Protein AF-A3DPW4-F1 (afdb_monomer_lite)

pLDDT: mean 88.79, std 10.58, range [54.97, 98.0]

Secondary structure (DSSP, 8-state):
--B-SPPPHHHHHHHHHHHHHH--HHHHHHHTTB-HHHHHHHHHHTT---HHHHHHHHHHHHHHHHHTT--HHHHHHHHT--HHHHHHHHHHTT---HHHHHHHHHHHHHHHHHHHHHHHHH-SEEHHHHHHHHT--HHHHHHHHHHT-TTTEEES----SS--GGGGTS-HHHHGGGG--EEEETT-THHHHHHHHHHHHTT----SHHHHHHHHHHHHHTT--HHHHHHHHHHHHHT-

Organism: Staphylothermus marinus (strain ATCC 43588 / DSM 3639 / JCM 9404 / F1) (NCBI:txid399550)

InterPro domains:
  IPR009057 Homedomain-like superfamily [SSF46689] (51-92)
  IPR036390 Winged helix DNA-binding domain superfamily [SSF46785] (110-181)

Foldseek 3Di:
DADADQDDPVLLVVLLVVCVVPVDLVVSCVVVSYDSVNSVVSCVVVVNDRPVNVLVVLLVVLVVVVVVVDDLVRSCVVVVHDSVSSQVSCVVVVNDPCVVVVVVVVLLVVLLVVVVVCCVVVNKDFLVVSCVVSVDDSVSVVVSCVVVPVQFKQWLDPCPPDNPPCVVVDDPLLVVLNVGTMIHTPPRLVVLLVSLCVCVVSVVDDPDPSSLVVVLVSRVVSVDDPVSSVSSVVSNVVVD

Radius of gyration: 30.21 Å; chains: 1; bounding box: 54×51×80 Å

Structure (mmCIF, N/CA/C/O backbone):
data_AF-A3DPW4-F1
#
_entry.id   AF-A3DPW4-F1
#
loop_
_atom_site.group_PDB
_atom_site.id
_atom_site.type_symbol
_atom_site.label_atom_id
_atom_site.label_alt_id
_atom_site.label_comp_id
_atom_site.label_asym_id
_atom_site.label_entity_id
_atom_site.label_seq_id
_atom_site.pdbx_PDB_ins_code
_atom_site.Cartn_x
_atom_site.Cartn_y
_atom_site.Cartn_z
_atom_site.occupancy
_atom_site.B_iso_or_equiv
_atom_site.auth_seq_id
_atom_site.auth_comp_id
_atom_site.auth_asym_id
_atom_site.auth_atom_id
_atom_site.pdbx_PDB_model_num
ATOM 1 N N . MET A 1 1 ? -4.522 32.717 29.367 1.00 73.06 1 MET A N 1
ATOM 2 C CA . MET A 1 1 ? -4.055 31.919 30.525 1.00 73.06 1 MET A CA 1
ATOM 3 C C . MET A 1 1 ? -5.063 30.811 30.787 1.00 73.06 1 MET A C 1
ATOM 5 O O . MET A 1 1 ? -6.249 31.081 30.666 1.00 73.06 1 MET A O 1
ATOM 9 N N . ILE A 1 2 ? -4.622 29.580 31.070 1.00 81.31 2 ILE A N 1
ATOM 10 C CA . ILE A 1 2 ? -5.523 28.481 31.460 1.00 81.31 2 ILE A CA 1
ATOM 11 C C . ILE A 1 2 ? -5.694 28.537 32.978 1.00 81.31 2 ILE A C 1
ATOM 13 O O . ILE A 1 2 ? -4.713 28.496 33.716 1.00 81.31 2 ILE A O 1
ATOM 17 N N . ILE A 1 3 ? -6.934 28.633 33.437 1.00 80.75 3 ILE A N 1
ATOM 18 C CA . ILE A 1 3 ? -7.294 28.654 34.847 1.00 80.75 3 ILE A CA 1
ATOM 19 C C . ILE A 1 3 ? -7.320 27.204 35.354 1.00 80.75 3 ILE A C 1
ATOM 21 O O . ILE A 1 3 ? -8.175 26.407 34.958 1.00 80.75 3 ILE A O 1
ATOM 25 N N . SER A 1 4 ? -6.383 26.867 36.245 1.00 81.75 4 SER A N 1
ATOM 26 C CA . SER A 1 4 ? -6.255 25.528 36.853 1.00 81.75 4 SER A CA 1
ATOM 27 C C . SER A 1 4 ? -7.103 25.344 38.127 1.00 81.75 4 SER A C 1
ATOM 29 O O . SER A 1 4 ? -7.086 24.284 38.751 1.00 81.75 4 SER A O 1
ATOM 31 N N . ARG A 1 5 ? -7.860 26.370 38.544 1.00 92.00 5 ARG A N 1
ATOM 32 C CA . ARG A 1 5 ? -8.707 26.292 39.744 1.00 92.00 5 ARG A CA 1
ATOM 33 C C . ARG A 1 5 ? -9.936 25.414 39.510 1.00 92.00 5 ARG A C 1
ATOM 35 O O . ARG A 1 5 ? -10.445 25.315 38.393 1.00 92.00 5 ARG A O 1
ATOM 42 N N . LYS A 1 6 ? -10.428 24.802 40.588 1.00 91.88 6 LYS A N 1
ATOM 43 C CA . LYS A 1 6 ? -11.683 24.044 40.579 1.00 91.88 6 LYS A CA 1
ATOM 44 C C . LYS A 1 6 ? -12.852 25.003 40.283 1.00 91.88 6 LYS A C 1
ATOM 46 O O . LYS A 1 6 ? -12.950 26.017 40.977 1.00 91.88 6 LYS A O 1
ATOM 51 N N . PRO A 1 7 ? -13.707 24.713 39.287 1.00 93.56 7 PRO A N 1
ATOM 52 C CA . PRO A 1 7 ? -14.858 25.558 38.992 1.00 93.56 7 PRO A CA 1
ATOM 53 C C . PRO A 1 7 ? -15.865 25.560 40.143 1.00 93.56 7 PRO A C 1
ATOM 55 O O . PRO A 1 7 ? -16.050 24.536 40.809 1.00 93.56 7 PRO A O 1
ATOM 58 N N . GLY A 1 8 ? -16.492 26.709 40.383 1.00 96.31 8 GLY A N 1
ATOM 59 C CA . GLY A 1 8 ? -17.600 26.831 41.332 1.00 96.31 8 GLY A CA 1
ATOM 60 C C . GLY A 1 8 ? -18.900 26.209 40.794 1.00 96.31 8 GLY A C 1
ATOM 61 O O . GLY A 1 8 ? -18.978 25.890 39.607 1.00 96.31 8 GLY A O 1
ATOM 62 N N . PRO A 1 9 ? -19.950 26.060 41.622 1.00 96.81 9 PRO A N 1
ATOM 63 C CA . PRO A 1 9 ? -21.221 25.457 41.204 1.00 96.81 9 PRO A CA 1
ATOM 64 C C . PRO A 1 9 ? -21.884 26.143 39.998 1.00 96.81 9 PRO A C 1
ATOM 66 O O . PRO A 1 9 ? -22.390 25.461 39.109 1.00 96.81 9 PRO A O 1
ATOM 69 N N . GLU A 1 10 ? -21.839 27.477 39.924 1.00 96.81 10 GLU A N 1
ATOM 70 C CA . GLU A 1 10 ? -22.392 28.228 38.785 1.00 96.81 10 GLU A CA 1
ATOM 71 C C . GLU A 1 10 ? -21.579 28.013 37.499 1.00 96.81 10 GLU A C 1
ATOM 73 O O . GLU A 1 10 ? -22.142 27.844 36.418 1.00 96.81 10 GLU A O 1
ATOM 78 N N . GLU A 1 11 ? -20.251 27.916 37.608 1.00 96.06 11 GLU A N 1
ATOM 79 C CA . GLU A 1 11 ? -19.389 27.587 36.468 1.00 96.06 11 GLU A CA 1
ATOM 80 C C . GLU A 1 11 ? -19.633 26.144 35.992 1.00 96.06 11 GLU A C 1
ATOM 82 O O . GLU A 1 11 ? -19.691 25.897 34.787 1.00 96.06 11 GLU A O 1
ATOM 87 N N . GLU A 1 12 ? -19.837 25.188 36.911 1.00 98.00 12 GLU A N 1
ATOM 88 C CA . GLU A 1 12 ? -20.224 23.811 36.566 1.00 98.00 12 GLU A CA 1
ATOM 89 C C . GLU A 1 12 ? -21.557 23.784 35.789 1.00 98.00 12 GLU A C 1
ATOM 91 O O . GLU A 1 12 ? -21.654 23.091 34.770 1.00 98.00 12 GLU A O 1
ATOM 96 N N . ARG A 1 13 ? -22.561 24.573 36.205 1.00 97.75 13 ARG A N 1
ATOM 97 C CA . ARG A 1 13 ? -23.847 24.710 35.489 1.00 97.75 13 ARG A CA 1
ATOM 98 C C . ARG A 1 13 ? -23.660 25.268 34.081 1.00 97.75 13 ARG A C 1
ATOM 100 O O . ARG A 1 13 ? -24.158 24.670 33.123 1.00 97.75 13 ARG A O 1
ATOM 107 N N . LEU A 1 14 ? -22.884 26.341 33.941 1.00 97.69 14 LEU A N 1
ATOM 108 C CA . LEU A 1 14 ? -22.581 26.948 32.645 1.00 97.69 14 LEU A CA 1
ATOM 109 C C . LEU A 1 14 ? -21.866 25.959 31.711 1.00 97.69 14 LEU A C 1
ATOM 111 O O . LEU A 1 14 ? -22.203 25.852 30.533 1.00 97.69 14 LEU A O 1
ATOM 115 N N . ILE A 1 15 ? -20.926 25.164 32.232 1.00 97.88 15 ILE A N 1
ATOM 116 C CA . ILE A 1 15 ? -20.235 24.109 31.475 1.00 97.88 15 ILE A CA 1
ATOM 117 C C . ILE A 1 15 ? -21.226 23.083 30.911 1.00 97.88 15 ILE A C 1
ATOM 119 O O . ILE A 1 15 ? -21.113 22.691 29.744 1.00 97.88 15 ILE A O 1
ATOM 123 N N . ILE A 1 16 ? -22.186 22.633 31.722 1.00 98.00 16 ILE A N 1
ATOM 124 C CA . ILE A 1 16 ? -23.214 21.673 31.301 1.00 98.00 16 ILE A CA 1
ATOM 125 C C . ILE A 1 16 ? -24.083 22.271 30.194 1.00 98.00 16 ILE A C 1
ATOM 127 O O . ILE A 1 16 ? -24.319 21.612 29.179 1.00 98.00 16 ILE A O 1
ATOM 131 N N . GLU A 1 17 ? -24.546 23.506 30.374 1.00 97.56 17 GLU A N 1
ATOM 132 C CA . GLU A 1 17 ? -25.390 24.202 29.404 1.00 97.56 17 GLU A CA 1
ATOM 133 C C . GLU A 1 17 ? -24.659 24.394 28.071 1.00 97.56 17 GLU A C 1
ATOM 135 O O . GLU A 1 17 ? -25.156 24.001 27.011 1.00 97.56 17 GLU A O 1
ATOM 140 N N . MET A 1 18 ? -23.418 24.883 28.121 1.00 97.81 18 MET A N 1
ATOM 141 C CA . MET A 1 18 ? -22.577 25.020 26.938 1.00 97.81 18 MET A CA 1
ATOM 142 C C . MET A 1 18 ? -22.333 23.673 26.247 1.00 97.81 18 MET A C 1
ATOM 144 O O . MET A 1 18 ? -22.272 23.614 25.018 1.00 97.81 18 MET A O 1
ATOM 148 N N . TYR A 1 19 ? -22.208 22.571 26.991 1.00 97.31 19 TYR A N 1
ATOM 149 C CA . TYR A 1 19 ? -22.063 21.248 26.382 1.00 97.31 19 TYR A CA 1
ATOM 150 C C . TYR A 1 19 ? -23.340 20.773 25.700 1.00 97.31 19 TYR A C 1
ATOM 152 O O . TYR A 1 19 ? -23.257 20.253 24.587 1.00 97.31 19 TYR A O 1
ATOM 160 N N . LYS A 1 20 ? -24.510 20.992 26.308 1.00 95.75 20 LYS A N 1
ATOM 161 C CA . LYS A 1 20 ? -25.804 20.703 25.672 1.00 95.75 20 LYS A CA 1
ATOM 162 C C . LYS A 1 20 ? -25.986 21.512 24.383 1.00 95.75 20 LYS A C 1
ATOM 164 O O . LYS A 1 20 ? -26.489 20.968 23.407 1.00 95.75 20 LYS A O 1
ATOM 169 N N . LYS A 1 21 ? -25.518 22.765 24.361 1.00 96.06 21 LYS A N 1
ATOM 170 C CA . LYS A 1 21 ? -25.611 23.662 23.200 1.00 96.06 21 LYS A CA 1
ATOM 171 C C . LYS A 1 21 ? -24.615 23.333 22.080 1.00 96.06 21 LYS A C 1
ATOM 173 O O . LYS A 1 21 ? -25.002 23.264 20.920 1.00 96.06 21 LYS A O 1
ATOM 178 N N . TYR A 1 22 ? -23.333 23.141 22.401 1.00 94.12 22 TYR A N 1
ATOM 179 C CA . TYR A 1 22 ? -22.259 23.051 21.395 1.00 94.12 22 TYR A CA 1
ATOM 180 C C . TYR A 1 22 ? -21.682 21.640 21.198 1.00 94.12 22 TYR A C 1
ATOM 182 O O . TYR A 1 22 ? -20.992 21.387 20.208 1.00 94.12 22 TYR A O 1
ATOM 190 N N . GLY A 1 23 ? -21.867 20.728 22.157 1.00 91.75 23 GLY A N 1
ATOM 191 C CA . GLY A 1 23 ? -21.401 19.334 22.102 1.00 91.75 23 GLY A CA 1
ATOM 192 C C . GLY A 1 23 ? -19.878 19.119 22.115 1.00 91.75 23 GLY A C 1
ATOM 193 O O . GLY A 1 23 ? -19.411 17.977 22.077 1.00 91.75 23 GLY A O 1
ATOM 194 N N . LYS A 1 24 ? -19.064 20.184 22.165 1.00 95.69 24 LYS A N 1
ATOM 195 C CA . LYS A 1 24 ? -17.599 20.117 22.012 1.00 95.69 24 LYS A CA 1
ATOM 196 C C . LYS A 1 24 ? -16.864 20.666 23.233 1.00 95.69 24 LYS A C 1
ATOM 198 O O . LYS A 1 24 ? -16.744 21.873 23.404 1.00 95.69 24 LYS A O 1
ATOM 203 N N . VAL A 1 25 ? -16.243 19.770 24.006 1.00 96.00 25 VAL A N 1
ATOM 204 C CA . VAL A 1 25 ? -15.416 20.102 25.189 1.00 96.00 25 VAL A CA 1
ATOM 205 C C . VAL A 1 25 ? -14.350 21.165 24.893 1.00 96.00 25 VAL A C 1
ATOM 207 O O . VAL A 1 25 ? -14.116 22.038 25.717 1.00 96.00 25 VAL A O 1
ATOM 210 N N . ILE A 1 26 ? -13.712 21.113 23.717 1.00 96.31 26 ILE A N 1
ATOM 211 C CA . ILE A 1 26 ? -12.644 22.057 23.346 1.00 96.31 26 ILE A CA 1
ATOM 212 C C . ILE A 1 26 ? -13.169 23.486 23.178 1.00 96.31 26 ILE A C 1
ATOM 214 O O . ILE A 1 26 ? -12.458 24.428 23.508 1.00 96.31 26 ILE A O 1
ATOM 218 N N . VAL A 1 27 ? -14.400 23.652 22.684 1.00 96.06 27 VAL A N 1
ATOM 219 C CA . VAL A 1 27 ? -15.016 24.979 22.538 1.00 96.06 27 VAL A CA 1
ATOM 220 C C . VAL A 1 27 ? -15.250 25.576 23.923 1.00 96.06 27 VAL A C 1
ATOM 222 O O . VAL A 1 27 ? -14.784 26.673 24.196 1.00 96.06 27 VAL A O 1
ATOM 225 N N . ILE A 1 28 ? -15.841 24.796 24.829 1.00 96.62 28 ILE A N 1
ATOM 226 C CA . ILE A 1 28 ? -16.120 25.202 26.216 1.00 96.62 28 ILE A CA 1
ATOM 227 C C . ILE A 1 28 ? -14.830 25.565 26.955 1.00 96.62 28 ILE A C 1
ATOM 229 O O . ILE A 1 28 ? -14.748 26.612 27.587 1.00 96.62 28 ILE A O 1
ATOM 233 N N . ALA A 1 29 ? -13.803 24.722 26.834 1.00 96.25 29 ALA A N 1
ATOM 234 C CA . ALA A 1 29 ? -12.501 24.946 27.454 1.00 96.25 29 ALA A CA 1
ATOM 235 C C . ALA A 1 29 ? -11.860 26.267 27.001 1.00 96.25 29 ALA A C 1
ATOM 237 O O . ALA A 1 29 ? -11.282 26.980 27.816 1.00 96.25 29 ALA A O 1
ATOM 238 N N . LYS A 1 30 ? -11.991 26.616 25.713 1.00 95.88 30 LYS A N 1
ATOM 239 C CA . LYS A 1 30 ? -11.495 27.888 25.175 1.00 95.88 30 LYS A CA 1
ATOM 240 C C . LYS A 1 30 ? -12.305 29.079 25.682 1.00 95.88 30 LYS A C 1
ATOM 242 O O . LYS A 1 30 ? -11.697 30.064 26.078 1.00 95.88 30 LYS A O 1
ATOM 247 N N . THR A 1 31 ? -13.635 28.979 25.685 1.00 96.00 31 THR A N 1
ATOM 248 C CA . THR A 1 31 ? -14.529 30.069 26.107 1.00 96.00 31 THR A CA 1
ATOM 249 C C . THR A 1 31 ? -14.405 30.386 27.593 1.00 96.00 31 THR A C 1
ATOM 251 O O . THR A 1 31 ? -14.391 31.549 27.963 1.00 96.00 31 THR A O 1
ATOM 254 N N . LEU A 1 32 ? -14.291 29.362 28.439 1.00 95.06 32 LEU A N 1
ATOM 255 C CA . LEU A 1 32 ? -14.214 29.525 29.895 1.00 95.06 32 LEU A CA 1
ATOM 256 C C . LEU A 1 32 ? -12.774 29.516 30.421 1.00 95.06 32 LEU A C 1
ATOM 258 O O . LEU A 1 32 ? -12.554 29.490 31.625 1.00 95.06 32 LEU A O 1
ATOM 262 N N . HIS A 1 33 ? -11.785 29.479 29.524 1.00 95.44 33 HIS A N 1
ATOM 263 C CA . HIS A 1 33 ? -10.361 29.436 29.860 1.00 95.44 33 HIS A CA 1
ATOM 264 C C . HIS A 1 33 ? -9.970 28.317 30.846 1.00 95.44 33 HIS A C 1
ATOM 266 O O . HIS A 1 33 ? -9.038 28.473 31.631 1.00 95.44 33 HIS A O 1
ATOM 272 N N . HIS A 1 34 ? -10.632 27.162 30.780 1.00 95.88 34 HIS A N 1
ATOM 273 C CA . HIS A 1 34 ? -10.357 26.004 31.637 1.00 95.88 34 HIS A CA 1
ATOM 274 C C . HIS A 1 34 ? -9.606 24.891 30.903 1.00 95.88 34 HIS A C 1
ATOM 276 O O . HIS A 1 34 ? -9.723 24.725 29.689 1.00 95.88 34 HIS A O 1
ATOM 282 N N . ASP A 1 35 ? -8.882 24.057 31.656 1.00 95.88 35 ASP A N 1
ATOM 283 C CA . ASP A 1 35 ? -8.302 22.825 31.113 1.00 95.88 35 ASP A CA 1
ATOM 284 C C . ASP A 1 35 ? -9.434 21.872 30.651 1.00 95.88 35 ASP A C 1
ATOM 286 O O . ASP A 1 35 ? -10.322 21.532 31.446 1.00 95.88 35 ASP A O 1
ATOM 290 N N . PRO A 1 36 ? -9.412 21.368 29.399 1.00 95.56 36 PRO A N 1
ATOM 291 C CA . PRO A 1 36 ? -10.363 20.369 28.910 1.00 95.56 36 PRO A CA 1
ATOM 292 C C . PRO A 1 36 ? -10.549 19.148 29.826 1.00 95.56 36 PRO A C 1
ATOM 294 O O . PRO A 1 36 ? -11.624 18.544 29.835 1.00 95.56 36 PRO A O 1
ATOM 297 N N . LYS A 1 37 ? -9.525 18.747 30.591 1.00 94.94 37 LYS A N 1
ATOM 298 C CA . LYS A 1 37 ? -9.606 17.653 31.570 1.00 94.94 37 LYS A CA 1
ATOM 299 C C . LYS A 1 37 ? -10.568 17.980 32.711 1.00 94.94 37 LYS A C 1
ATOM 301 O O . LYS A 1 37 ? -11.303 17.086 33.125 1.00 94.94 37 LYS A O 1
ATOM 306 N N . ILE A 1 38 ? -10.583 19.222 33.197 1.00 95.94 38 ILE A N 1
ATOM 307 C CA . ILE A 1 38 ? -11.500 19.679 34.252 1.00 95.94 38 ILE A CA 1
ATOM 308 C C . ILE A 1 38 ? -12.936 19.628 33.728 1.00 95.94 38 ILE A C 1
ATOM 310 O O . ILE A 1 38 ? -13.788 18.986 34.339 1.00 95.94 38 ILE A O 1
ATOM 314 N N . ILE A 1 39 ? -13.166 20.185 32.534 1.00 96.69 39 ILE A N 1
ATOM 315 C CA . ILE A 1 39 ? -14.471 20.155 31.860 1.00 96.69 39 ILE A CA 1
ATOM 316 C C . ILE A 1 39 ? -14.988 18.717 31.724 1.00 96.69 39 ILE A C 1
ATOM 318 O O . ILE A 1 39 ? -16.123 18.423 32.090 1.00 96.69 39 ILE A O 1
ATOM 322 N N . ARG A 1 40 ? -14.147 17.782 31.258 1.00 95.75 40 ARG A N 1
ATOM 323 C CA . ARG A 1 40 ? -14.527 16.363 31.142 1.00 95.75 40 ARG A CA 1
ATOM 324 C C . ARG A 1 40 ? -14.928 15.752 32.481 1.00 95.75 40 ARG A C 1
ATOM 326 O O . ARG A 1 40 ? -15.914 15.025 32.514 1.00 95.75 40 ARG A O 1
ATOM 333 N N . ARG A 1 41 ? -14.190 16.026 33.564 1.00 95.50 41 ARG A N 1
ATOM 334 C CA . ARG A 1 41 ? -14.529 15.507 34.901 1.00 95.50 41 ARG A CA 1
ATOM 335 C C . ARG A 1 41 ? -15.886 16.018 35.372 1.00 95.50 41 ARG A C 1
ATOM 337 O O . ARG A 1 41 ? -16.656 15.219 35.885 1.00 95.50 41 ARG A O 1
ATOM 344 N N . ILE A 1 42 ? -16.188 17.298 35.158 1.00 96.81 42 ILE A N 1
ATOM 345 C CA . ILE A 1 42 ? -17.473 17.906 35.541 1.00 96.81 42 ILE A CA 1
ATOM 346 C C . ILE A 1 42 ? -18.627 17.292 34.748 1.00 96.81 42 ILE A C 1
ATOM 348 O O . ILE A 1 42 ? -19.622 16.872 35.329 1.00 96.81 42 ILE A O 1
ATOM 352 N N . LEU A 1 43 ? -18.471 17.153 33.429 1.00 96.38 43 LEU A N 1
ATOM 353 C CA . LEU A 1 43 ? -19.487 16.512 32.590 1.00 96.38 43 LEU A CA 1
ATOM 354 C C . LEU A 1 43 ? -19.751 15.064 33.042 1.00 96.38 43 LEU A C 1
ATOM 356 O O . LEU A 1 43 ? -20.905 14.669 33.184 1.00 96.38 43 LEU A O 1
ATOM 360 N N . VAL A 1 44 ? -18.696 14.296 33.339 1.00 94.25 44 VAL A N 1
ATOM 361 C CA . VAL A 1 44 ? -18.814 12.918 33.848 1.00 94.25 44 VAL A CA 1
ATOM 362 C C . VAL A 1 44 ? -1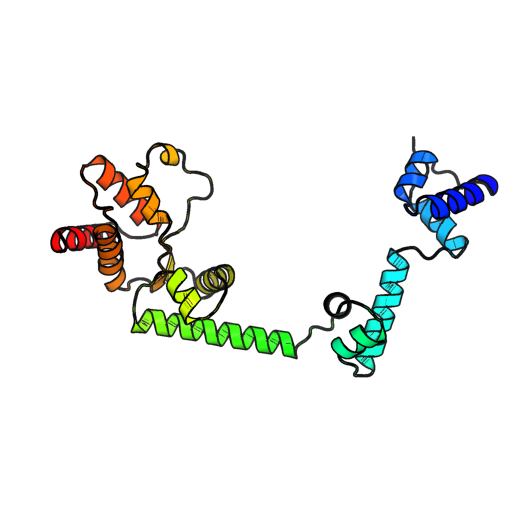9.457 12.880 35.240 1.00 94.25 44 VAL A C 1
ATOM 364 O O . VAL A 1 44 ? -20.343 12.060 35.464 1.00 94.25 44 VAL A O 1
ATOM 367 N N . LYS A 1 45 ? -19.065 13.782 36.152 1.00 96.19 45 LYS A N 1
ATOM 368 C CA . LYS A 1 45 ? -19.657 13.948 37.496 1.00 96.19 45 LYS A CA 1
ATOM 369 C C . LYS A 1 45 ? -21.169 14.183 37.424 1.00 96.19 45 LYS A C 1
ATOM 371 O O . LYS A 1 45 ? -21.894 13.724 38.297 1.00 96.19 45 LYS A O 1
ATOM 376 N N . HIS A 1 46 ? -21.645 14.846 36.373 1.00 96.38 46 HIS A N 1
ATOM 377 C CA . HIS A 1 46 ? -23.065 15.108 36.132 1.00 96.38 46 HIS A CA 1
ATOM 378 C C . HIS A 1 46 ? -23.729 14.128 35.152 1.00 96.38 46 HIS A C 1
ATOM 380 O O . HIS A 1 46 ? -24.768 14.435 34.572 1.00 96.38 46 HIS A O 1
ATOM 386 N N . GLY A 1 47 ? -23.145 12.944 34.947 1.00 93.31 47 GLY A N 1
ATOM 387 C CA . GLY A 1 47 ? -23.771 11.858 34.184 1.00 93.31 47 GLY A CA 1
ATOM 388 C C . GLY A 1 47 ? -23.767 12.040 32.661 1.00 93.31 47 GLY A C 1
ATOM 389 O O . GLY A 1 47 ? -24.385 11.255 31.940 1.00 93.31 47 GLY A O 1
ATOM 390 N N . ILE A 1 48 ? -23.061 13.040 32.129 1.00 93.38 48 ILE A N 1
ATOM 391 C CA . ILE A 1 48 ? -22.976 13.271 30.684 1.00 93.38 48 ILE A CA 1
ATOM 392 C C . ILE A 1 48 ? -21.954 12.307 30.074 1.00 93.38 48 ILE A C 1
ATOM 394 O O . ILE A 1 48 ? -20.740 12.454 30.234 1.00 93.38 48 ILE A O 1
ATOM 398 N N . LYS A 1 49 ? -22.451 11.326 29.311 1.00 88.44 49 LYS A N 1
ATOM 399 C CA . LYS A 1 49 ? -21.619 10.335 28.611 1.00 88.44 49 LYS A CA 1
ATOM 400 C C . LYS A 1 49 ? -20.858 10.954 27.439 1.00 88.44 49 LYS A C 1
ATOM 402 O O . LYS A 1 49 ? -21.447 11.248 26.393 1.00 88.44 49 LYS A O 1
ATOM 407 N N . LEU A 1 50 ? -19.538 11.060 27.580 1.00 88.38 50 LEU A N 1
ATOM 408 C CA . LEU A 1 50 ? -18.650 11.593 26.546 1.00 88.38 50 LEU A CA 1
ATOM 409 C C . LEU A 1 50 ? -18.441 10.593 25.387 1.00 88.38 50 LEU A C 1
ATOM 411 O O . LEU A 1 50 ? -18.475 9.378 25.608 1.00 88.38 50 LEU A O 1
ATOM 415 N N . PRO A 1 51 ? -18.133 11.060 24.159 1.00 80.38 51 PRO A N 1
ATOM 416 C CA . PRO A 1 51 ? -17.925 10.187 22.996 1.00 80.38 51 PRO A CA 1
ATOM 417 C C . PRO A 1 51 ? -16.887 9.071 23.208 1.00 80.38 51 PRO A C 1
ATOM 419 O O . PRO A 1 51 ? -17.059 7.961 22.710 1.00 80.38 51 PRO A O 1
ATOM 422 N N . SER A 1 52 ? -15.833 9.329 23.990 1.00 75.94 52 SER A N 1
ATOM 423 C CA . SER A 1 52 ? -14.803 8.332 24.314 1.00 75.94 52 SER A CA 1
ATOM 424 C C . SER A 1 52 ? -15.287 7.235 25.266 1.00 75.94 52 SER A C 1
ATOM 426 O O . SER A 1 52 ? -14.793 6.116 25.201 1.00 75.94 52 SER A O 1
ATOM 428 N N . GLN A 1 53 ? -16.243 7.529 26.151 1.00 68.75 53 GLN A N 1
ATOM 429 C CA . GLN A 1 53 ? -16.865 6.513 27.007 1.00 68.75 53 GLN A CA 1
ATOM 430 C C . GLN A 1 53 ? -17.867 5.676 26.215 1.00 68.75 53 GLN A C 1
ATOM 432 O O . GLN A 1 53 ? -17.856 4.454 26.333 1.00 68.75 53 GLN A O 1
ATOM 437 N N . ARG A 1 54 ? -18.650 6.309 25.327 1.00 73.38 54 ARG A N 1
ATOM 438 C CA . ARG A 1 54 ? -19.554 5.594 24.409 1.00 73.38 54 ARG A CA 1
ATOM 439 C C . ARG A 1 54 ? -18.795 4.586 23.543 1.00 73.38 54 ARG A C 1
ATOM 441 O O . ARG A 1 54 ? -19.278 3.479 23.340 1.00 73.38 54 ARG A O 1
ATOM 448 N N . SER A 1 55 ? -17.587 4.927 23.084 1.00 82.56 55 SER A N 1
ATOM 449 C CA . SER A 1 55 ? -16.762 3.986 22.314 1.00 82.56 55 SER A CA 1
ATOM 450 C C . SER A 1 55 ? -16.213 2.827 23.157 1.00 82.56 55 SER A C 1
ATOM 452 O O . SER A 1 55 ? -16.017 1.738 22.616 1.00 82.56 55 SER A O 1
ATOM 454 N N . LYS A 1 56 ? -16.002 3.021 24.469 1.00 88.56 56 LYS A N 1
ATOM 455 C CA . LYS A 1 56 ? -15.589 1.958 25.398 1.00 88.56 56 LYS A CA 1
ATOM 456 C C . LYS A 1 56 ? -16.738 0.988 25.688 1.00 88.56 56 LYS A C 1
ATOM 458 O O . LYS A 1 56 ? -16.558 -0.203 25.462 1.00 88.56 56 LYS A O 1
ATOM 463 N N . GLU A 1 57 ? -17.910 1.493 26.082 1.00 90.56 57 GLU A N 1
ATOM 464 C CA . GLU A 1 57 ? -19.112 0.668 26.317 1.00 90.56 57 GLU A CA 1
ATOM 465 C C . GLU A 1 57 ? -19.489 -0.122 25.054 1.00 90.56 57 GLU A C 1
ATOM 467 O O . GLU A 1 57 ? -19.741 -1.326 25.106 1.00 90.56 57 GLU A O 1
ATOM 472 N N . LEU A 1 58 ? -19.454 0.534 23.886 1.00 93.31 58 LEU A N 1
ATOM 473 C CA . LEU A 1 58 ? -19.720 -0.122 22.607 1.00 93.31 58 LEU A CA 1
ATOM 474 C C . LEU A 1 58 ? -18.707 -1.235 22.316 1.00 93.31 58 LEU A C 1
ATOM 476 O O . LEU A 1 58 ? -19.094 -2.324 21.897 1.00 93.31 58 LEU A O 1
ATOM 480 N N . ARG A 1 59 ? -17.413 -0.987 22.556 1.00 94.94 59 ARG A N 1
ATOM 481 C CA . ARG A 1 59 ? -16.355 -1.990 22.379 1.00 94.94 59 ARG A CA 1
ATOM 482 C C . ARG A 1 59 ? -16.567 -3.197 23.290 1.00 94.94 59 ARG A C 1
ATOM 484 O O . ARG A 1 59 ? -16.449 -4.322 22.816 1.00 94.94 59 ARG A O 1
ATOM 491 N N . GLU A 1 60 ? -16.863 -2.976 24.566 1.00 95.75 60 GLU A N 1
ATOM 492 C CA . GLU A 1 60 ? -17.119 -4.045 25.540 1.00 95.75 60 GLU A CA 1
ATOM 493 C C . GLU A 1 60 ? -18.345 -4.870 25.142 1.00 95.75 60 GLU A C 1
ATOM 495 O O . GLU A 1 60 ? -18.278 -6.100 25.128 1.00 95.75 60 GLU A O 1
ATOM 500 N N . LYS A 1 61 ? -19.422 -4.209 24.701 1.00 97.25 61 LYS A N 1
ATOM 501 C CA . LYS A 1 61 ? -20.626 -4.875 24.191 1.00 97.25 61 LYS A CA 1
ATOM 502 C C . LYS A 1 61 ? -20.334 -5.720 22.949 1.00 97.25 61 LYS A C 1
ATOM 504 O O . LYS A 1 61 ? -20.750 -6.873 22.889 1.00 97.25 61 LYS A O 1
ATOM 509 N N . ILE A 1 62 ? -19.576 -5.186 21.986 1.00 97.06 62 ILE A N 1
ATOM 510 C CA . ILE A 1 62 ? -19.142 -5.921 20.786 1.00 97.06 62 ILE A CA 1
ATOM 511 C C . ILE A 1 62 ? -18.326 -7.163 21.168 1.00 97.06 62 ILE A C 1
ATOM 513 O O . ILE A 1 62 ? -18.574 -8.243 20.638 1.00 97.06 62 ILE A O 1
ATOM 517 N N . VAL A 1 63 ? -17.365 -7.026 22.087 1.00 96.12 63 VAL A N 1
ATOM 518 C CA . VAL A 1 63 ? -16.517 -8.142 22.535 1.00 96.12 63 VAL A CA 1
ATOM 519 C C . VAL A 1 63 ? -17.336 -9.200 23.272 1.00 96.12 63 VAL A C 1
ATOM 521 O O . VAL A 1 63 ? -17.127 -10.387 23.036 1.00 96.12 63 VAL A O 1
ATOM 524 N N . SER A 1 64 ? -18.274 -8.790 24.127 1.00 97.00 64 SER A N 1
ATOM 525 C CA . SER A 1 64 ? -19.161 -9.705 24.852 1.00 97.00 64 SER A CA 1
ATOM 526 C C . SER A 1 64 ? -20.018 -10.537 23.892 1.00 97.00 64 SER A C 1
ATOM 528 O O . SER A 1 64 ? -19.970 -11.764 23.942 1.00 97.00 64 SER A O 1
ATOM 530 N N . LEU A 1 65 ? -20.699 -9.895 22.933 1.00 96.94 65 LEU A N 1
ATOM 531 C CA . LEU A 1 65 ? -21.500 -10.596 21.919 1.00 96.94 65 LEU A CA 1
ATOM 532 C C . LEU A 1 65 ? -20.646 -11.536 21.054 1.00 96.94 65 LEU A C 1
ATOM 534 O O . LEU A 1 65 ? -21.079 -12.627 20.698 1.00 96.94 65 LEU A O 1
ATOM 538 N N . TYR A 1 66 ? -19.411 -11.147 20.736 1.00 95.19 66 TYR A N 1
ATOM 539 C CA . TYR A 1 66 ? -18.503 -12.011 19.983 1.00 95.19 66 TYR A CA 1
ATOM 540 C C . TYR A 1 66 ? -18.072 -13.245 20.785 1.00 95.19 66 TYR A C 1
ATOM 542 O O . TYR A 1 66 ? -18.045 -14.347 20.243 1.00 95.19 66 TYR A O 1
ATOM 550 N N . LYS A 1 67 ? -17.787 -13.090 22.087 1.00 93.50 67 LYS A N 1
ATOM 551 C CA . LYS A 1 67 ? -17.487 -14.215 22.992 1.00 93.50 67 LYS A CA 1
ATOM 552 C C . LYS A 1 67 ? -18.668 -15.180 23.151 1.00 93.50 67 LYS A C 1
ATOM 554 O O . LYS A 1 67 ? -18.439 -16.352 23.412 1.00 93.50 67 LYS A O 1
ATOM 559 N N . GLN A 1 68 ? -19.899 -14.712 22.942 1.00 95.50 68 GLN A N 1
ATOM 560 C CA . GLN A 1 68 ? -21.107 -15.547 22.878 1.00 95.50 68 GLN A CA 1
ATOM 561 C C . GLN A 1 68 ? -21.264 -16.296 21.538 1.00 95.50 68 GLN A C 1
ATOM 563 O O . GLN A 1 68 ? -22.262 -16.975 21.325 1.00 95.50 68 GLN A O 1
ATOM 568 N N . GLY A 1 69 ? -20.307 -16.171 20.611 1.00 92.00 69 GLY A N 1
ATOM 569 C CA . GLY A 1 69 ? -20.308 -16.879 19.329 1.00 92.00 69 GLY A CA 1
ATOM 570 C C . GLY A 1 69 ? -20.999 -16.138 18.182 1.00 92.00 69 GLY A C 1
ATOM 571 O O . GLY A 1 69 ? -21.059 -16.663 17.068 1.00 92.00 69 GLY A O 1
ATOM 572 N N . LEU A 1 70 ? -21.488 -14.910 18.393 1.00 92.81 70 LEU A N 1
ATOM 573 C CA . LEU A 1 70 ? -22.086 -14.131 17.311 1.00 92.81 70 LEU A CA 1
ATOM 574 C C . LEU A 1 70 ? -21.008 -13.653 16.328 1.00 92.81 70 LEU A C 1
ATOM 576 O O . LEU A 1 70 ? -19.976 -13.091 16.700 1.00 92.81 70 LEU A O 1
ATOM 580 N N . SER A 1 71 ? -21.279 -13.800 15.032 1.00 91.88 71 SER A N 1
ATOM 581 C CA . SER A 1 71 ? -20.414 -13.253 13.986 1.00 91.88 71 SER A CA 1
ATOM 582 C C . SER A 1 71 ? -20.459 -11.722 13.964 1.00 91.88 71 SER A C 1
ATOM 584 O O . SER A 1 71 ? -21.483 -11.104 14.258 1.00 91.88 71 SER A O 1
ATOM 586 N N . GLY A 1 72 ? -19.385 -11.079 13.494 1.00 91.56 72 GLY A N 1
ATOM 587 C CA . GLY A 1 72 ? -19.353 -9.616 13.364 1.00 91.56 72 GLY A CA 1
ATOM 588 C C . GLY A 1 72 ? -20.502 -9.037 12.518 1.00 91.56 72 GLY A C 1
ATOM 589 O O . GLY A 1 72 ? -20.951 -7.923 12.779 1.00 91.56 72 GLY A O 1
ATOM 590 N N . LYS A 1 73 ? -21.030 -9.798 11.543 1.00 94.25 73 LYS A N 1
ATOM 591 C CA . LYS A 1 73 ? -22.212 -9.410 10.748 1.00 94.25 73 LYS A CA 1
ATOM 592 C C . LYS A 1 73 ? -23.495 -9.423 11.582 1.00 94.25 73 LYS A C 1
ATOM 594 O O . LYS A 1 73 ? -24.291 -8.497 11.463 1.00 94.25 73 LYS A O 1
ATOM 599 N N . GLN A 1 74 ? -23.693 -10.446 12.415 1.00 94.88 74 GLN A N 1
ATOM 600 C CA . GLN A 1 74 ? -24.836 -10.513 13.332 1.00 94.88 74 GLN A CA 1
ATOM 601 C C . GLN A 1 74 ? -24.770 -9.379 14.357 1.00 94.88 74 GLN A C 1
ATOM 603 O O . GLN A 1 74 ? -25.752 -8.666 14.528 1.00 94.88 74 GLN A O 1
ATOM 608 N N . ILE A 1 75 ? -23.592 -9.138 14.944 1.00 96.75 75 ILE A N 1
ATOM 609 C CA . ILE A 1 75 ? -23.364 -8.036 15.893 1.00 96.75 75 ILE A CA 1
ATOM 610 C C . ILE A 1 75 ? -23.671 -6.679 15.245 1.00 96.75 75 ILE A C 1
ATOM 612 O O . ILE A 1 75 ? -24.344 -5.846 15.843 1.00 96.75 75 ILE A O 1
ATOM 616 N N . SER A 1 76 ? 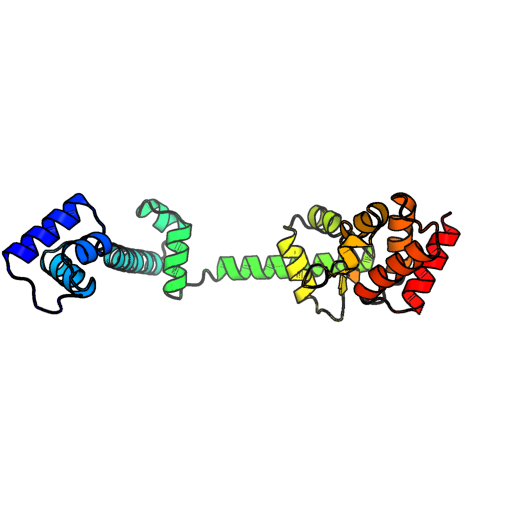-23.215 -6.463 14.007 1.00 96.06 76 SER A N 1
ATOM 617 C CA . SER A 1 76 ? -23.475 -5.236 13.243 1.00 96.06 76 SER A CA 1
ATOM 618 C C . SER A 1 76 ? -24.969 -4.975 13.053 1.00 96.06 76 SER A C 1
ATOM 620 O O . SER A 1 76 ? -25.426 -3.874 13.356 1.00 96.06 76 SER A O 1
ATOM 622 N N . LYS A 1 77 ? -25.735 -5.990 12.627 1.00 97.44 77 LYS A N 1
ATOM 623 C CA . LYS A 1 77 ? -27.195 -5.889 12.482 1.00 97.44 77 LYS A CA 1
ATOM 624 C C . LYS A 1 77 ? -27.886 -5.646 13.825 1.00 97.44 77 LYS A C 1
ATOM 626 O O . LYS A 1 77 ? -28.731 -4.767 13.914 1.00 97.44 77 LYS A O 1
ATOM 631 N N . MET A 1 78 ? -27.491 -6.379 14.866 1.00 97.12 78 MET A N 1
ATOM 632 C CA . MET A 1 78 ? -28.097 -6.302 16.199 1.00 97.12 78 MET A CA 1
ATOM 633 C C . MET A 1 78 ? -27.880 -4.943 16.876 1.00 97.12 78 MET A C 1
ATOM 635 O O . MET A 1 78 ? -28.745 -4.465 17.600 1.00 97.12 78 MET A O 1
ATOM 639 N N . LEU A 1 79 ? -26.720 -4.320 16.659 1.00 96.38 79 LEU A N 1
ATOM 640 C CA . LEU A 1 79 ? -26.371 -3.029 17.254 1.00 96.38 79 LEU A CA 1
ATOM 641 C C . LEU A 1 79 ? -26.675 -1.831 16.340 1.00 96.38 79 LEU A C 1
ATOM 643 O O . LEU A 1 79 ? -26.459 -0.699 16.763 1.00 96.38 79 LEU A O 1
ATOM 647 N N . GLY A 1 80 ? -27.121 -2.057 15.100 1.00 95.12 80 GLY A N 1
ATOM 648 C CA . GLY A 1 80 ? -27.370 -0.986 14.130 1.00 95.12 80 GLY A CA 1
ATOM 649 C C . GLY A 1 80 ? -26.113 -0.190 13.751 1.00 95.12 80 GLY A C 1
ATOM 650 O O . GLY A 1 80 ? -26.200 1.000 13.465 1.00 95.12 80 GLY A O 1
ATOM 651 N N . ILE A 1 81 ? -24.931 -0.818 13.774 1.00 95.88 81 ILE A N 1
ATOM 652 C CA . ILE A 1 81 ? -23.648 -0.163 13.459 1.00 95.88 81 ILE A CA 1
ATOM 653 C C . ILE A 1 81 ? -22.989 -0.776 12.229 1.00 95.88 81 ILE A C 1
ATOM 655 O O . ILE A 1 81 ? -23.217 -1.937 11.892 1.00 95.88 81 ILE A O 1
ATOM 659 N N . ASN A 1 82 ? -22.107 -0.017 11.576 1.00 95.50 82 ASN A N 1
ATOM 660 C CA . ASN A 1 82 ? -21.362 -0.497 10.416 1.00 95.50 82 ASN A CA 1
ATOM 661 C C . ASN A 1 82 ? -20.495 -1.725 10.772 1.00 95.50 82 ASN A C 1
ATOM 663 O O . ASN A 1 82 ? -19.775 -1.734 11.772 1.00 95.50 82 ASN A O 1
ATOM 667 N N . TYR A 1 83 ? -20.525 -2.751 9.918 1.00 93.31 83 TYR A N 1
ATOM 668 C CA . TYR A 1 83 ? -19.724 -3.970 10.062 1.00 93.31 83 TYR A CA 1
ATOM 669 C C . TYR A 1 83 ? -18.220 -3.695 10.240 1.00 93.31 83 TYR A C 1
ATOM 671 O O . TYR A 1 83 ? -17.564 -4.351 11.050 1.00 93.31 83 TYR A O 1
ATOM 679 N N . GLN A 1 84 ? -17.670 -2.689 9.555 1.00 91.56 84 GLN A N 1
ATOM 680 C CA . GLN A 1 84 ? -16.262 -2.302 9.700 1.00 91.56 84 GLN A CA 1
ATOM 681 C C . GLN A 1 84 ? -15.950 -1.749 11.096 1.00 91.56 84 GLN A C 1
ATOM 683 O O . GLN A 1 84 ? -14.878 -2.017 11.636 1.00 91.56 84 GLN A O 1
ATOM 688 N N . THR A 1 85 ? -16.894 -1.043 11.724 1.00 92.69 85 THR A N 1
ATOM 689 C CA . THR A 1 85 ? -16.761 -0.562 13.108 1.00 92.69 85 THR A CA 1
ATOM 690 C C . THR A 1 85 ? -16.681 -1.732 14.088 1.00 92.69 85 THR A C 1
ATOM 692 O O . THR A 1 85 ? -15.844 -1.724 14.991 1.00 92.69 85 THR A O 1
ATOM 695 N N . VAL A 1 86 ? -17.485 -2.780 13.875 1.00 94.38 86 VAL A N 1
ATOM 696 C CA . VAL A 1 86 ? -17.413 -4.022 14.664 1.00 94.38 86 VAL A CA 1
ATOM 697 C C . VAL A 1 86 ? -16.035 -4.668 14.530 1.00 94.38 86 VAL A C 1
ATOM 699 O O . VAL A 1 86 ? -15.380 -4.932 15.539 1.00 94.38 86 VAL A O 1
ATOM 702 N N . LEU A 1 87 ? -15.560 -4.865 13.295 1.00 92.12 87 LEU A N 1
ATOM 703 C CA . LEU A 1 87 ? -14.239 -5.446 13.038 1.00 92.12 87 LEU A CA 1
ATOM 704 C C . LEU A 1 87 ? -13.108 -4.619 13.656 1.00 92.12 87 LEU A C 1
ATOM 706 O O . LEU A 1 87 ? -12.183 -5.189 14.230 1.00 92.12 87 LEU A O 1
ATOM 710 N N . TYR A 1 88 ? -13.190 -3.290 13.585 1.00 91.50 88 TYR A N 1
ATOM 711 C CA . TYR A 1 88 ? -12.220 -2.394 14.208 1.00 91.50 88 TYR A CA 1
ATOM 712 C C . TYR A 1 88 ? -12.130 -2.616 15.725 1.00 91.50 88 TYR A C 1
ATOM 714 O O . TYR A 1 88 ? -11.030 -2.770 16.266 1.00 91.50 88 TYR A O 1
ATOM 722 N N . HIS A 1 89 ? -13.273 -2.671 16.417 1.00 93.38 89 HIS A N 1
ATOM 723 C CA . HIS A 1 89 ? -13.316 -2.887 17.864 1.00 93.38 89 HIS A CA 1
ATOM 724 C C . HIS A 1 89 ? -12.827 -4.281 18.268 1.00 93.38 89 HIS A C 1
ATOM 726 O O . HIS A 1 89 ? -12.075 -4.392 19.241 1.00 93.38 89 HIS A O 1
ATOM 732 N N . LEU A 1 90 ? -13.184 -5.314 17.501 1.00 93.06 90 LEU A N 1
ATOM 733 C CA . LEU A 1 90 ? -12.688 -6.678 17.696 1.00 93.06 90 LEU A CA 1
ATOM 734 C C . LEU A 1 90 ? -11.169 -6.755 17.503 1.00 93.06 90 LEU A C 1
ATOM 736 O O . LEU A 1 90 ? -10.469 -7.263 18.377 1.00 93.06 90 LEU A O 1
ATOM 740 N N . HIS A 1 91 ? -10.641 -6.149 16.437 1.00 90.00 91 HIS A N 1
ATOM 741 C CA . HIS A 1 91 ? -9.204 -6.106 16.170 1.00 90.00 91 HIS A CA 1
ATOM 742 C C . HIS A 1 91 ? -8.438 -5.373 17.277 1.00 90.00 91 HIS A C 1
ATOM 744 O O . HIS A 1 91 ? -7.419 -5.860 17.762 1.00 90.00 91 HIS A O 1
ATOM 750 N N . LYS A 1 92 ? -8.949 -4.225 17.741 1.00 89.88 92 LYS A N 1
ATOM 751 C CA . LYS A 1 92 ? -8.378 -3.502 18.889 1.00 89.88 92 LYS A CA 1
ATOM 752 C C . LYS A 1 92 ? -8.410 -4.323 20.177 1.00 89.88 92 LYS A C 1
ATOM 754 O O . LYS A 1 92 ? -7.574 -4.100 21.045 1.00 89.88 92 LYS A O 1
ATOM 759 N N . ALA A 1 93 ? -9.370 -5.232 20.324 1.00 92.00 93 ALA A N 1
ATOM 760 C CA . ALA A 1 93 ? -9.475 -6.167 21.440 1.00 92.00 93 ALA A CA 1
ATOM 761 C C . ALA A 1 93 ? -8.687 -7.475 21.240 1.00 92.00 93 ALA A C 1
ATOM 763 O O . ALA A 1 93 ? -8.797 -8.361 22.076 1.00 92.00 93 ALA A O 1
ATOM 764 N N . GLY A 1 94 ? -7.885 -7.593 20.176 1.00 91.25 94 GLY A N 1
ATOM 765 C CA . GLY A 1 94 ? -7.034 -8.761 19.925 1.00 91.25 94 GLY A CA 1
ATOM 766 C C . GLY A 1 94 ? -7.718 -9.893 19.156 1.00 91.25 94 GLY A C 1
ATOM 767 O O . GLY A 1 94 ? -7.048 -10.835 18.744 1.00 91.25 94 GLY A O 1
ATOM 768 N N . PHE A 1 95 ? -9.016 -9.782 18.871 1.00 87.44 95 PHE A N 1
ATOM 769 C CA . PHE A 1 95 ? -9.739 -10.740 18.040 1.00 87.44 95 PHE A CA 1
ATOM 770 C C . PHE A 1 95 ? -9.444 -10.443 16.570 1.00 87.44 95 PHE A C 1
ATOM 772 O O . PHE A 1 95 ? -10.154 -9.693 15.894 1.00 87.44 95 PHE A O 1
ATOM 779 N N . LYS A 1 96 ? -8.346 -11.003 16.060 1.00 77.31 96 LYS A N 1
ATOM 780 C CA . LYS A 1 96 ? -8.100 -11.035 14.618 1.00 77.31 96 LYS A CA 1
ATOM 781 C C . LYS A 1 96 ? -9.096 -12.014 14.008 1.00 77.31 96 LYS A C 1
ATOM 783 O O . LYS A 1 96 ? -9.257 -13.125 14.499 1.00 77.31 96 LYS A O 1
ATOM 788 N N . SER A 1 97 ? -9.764 -11.618 12.926 1.00 67.69 97 SER A N 1
ATOM 789 C CA . SER A 1 97 ? -10.540 -12.568 12.128 1.00 67.69 97 SER A CA 1
ATOM 790 C C . SER A 1 97 ? -9.565 -13.513 11.430 1.00 67.69 97 SER A C 1
ATOM 792 O O . SER A 1 97 ? -9.151 -13.272 10.296 1.00 67.69 97 SER A O 1
ATOM 794 N N . GLU A 1 98 ? -9.153 -14.563 12.134 1.00 62.09 98 GLU A N 1
ATOM 795 C CA . GLU A 1 98 ? -8.172 -15.532 11.656 1.00 62.09 98 GLU A CA 1
ATOM 796 C C . GLU A 1 98 ? -8.639 -16.149 10.338 1.00 62.09 98 GLU A C 1
ATOM 798 O O . GLU A 1 98 ? -7.887 -16.206 9.374 1.00 62.09 98 GLU A O 1
ATOM 803 N N . ARG A 1 99 ? -9.940 -16.427 10.213 1.00 66.38 99 ARG A N 1
ATOM 804 C CA . ARG A 1 99 ? -10.533 -16.959 8.982 1.00 66.38 99 ARG A CA 1
ATOM 805 C C . ARG A 1 99 ? -10.410 -16.016 7.777 1.00 66.38 99 ARG A C 1
ATOM 807 O O . ARG A 1 99 ? -10.066 -16.472 6.688 1.00 66.38 99 ARG A O 1
ATOM 814 N N . ILE A 1 100 ? -10.680 -14.715 7.937 1.00 68.88 100 ILE A N 1
ATOM 815 C CA . ILE A 1 100 ? -10.571 -13.746 6.829 1.00 68.88 100 ILE A CA 1
ATOM 816 C C . ILE A 1 100 ? -9.100 -13.486 6.503 1.00 68.88 100 ILE A C 1
ATOM 818 O O . ILE A 1 100 ? -8.728 -13.446 5.330 1.00 68.88 100 ILE A O 1
ATOM 822 N N . PHE A 1 101 ? -8.252 -13.354 7.524 1.00 69.88 101 PHE A N 1
ATOM 823 C CA . PHE A 1 101 ? -6.826 -13.120 7.339 1.00 69.88 101 PHE A CA 1
ATOM 824 C C . PHE A 1 101 ? -6.140 -14.305 6.654 1.00 69.88 101 PHE A C 1
ATOM 826 O O . PHE A 1 101 ? -5.433 -14.105 5.669 1.00 69.88 101 PHE A O 1
ATOM 833 N N . VAL A 1 102 ? -6.402 -15.536 7.103 1.00 73.06 102 VAL A N 1
ATOM 834 C CA . VAL A 1 102 ? -5.867 -16.764 6.500 1.00 73.06 102 VAL A CA 1
ATOM 835 C C . VAL A 1 102 ? -6.353 -16.907 5.062 1.00 73.06 102 VAL A C 1
ATOM 837 O O . VAL A 1 102 ? -5.531 -17.137 4.176 1.00 73.06 102 VAL A O 1
ATOM 840 N N . LYS A 1 103 ? -7.647 -16.684 4.785 1.00 78.44 103 LYS A N 1
ATOM 841 C CA . LYS A 1 103 ? -8.175 -16.736 3.412 1.00 78.44 103 LYS A CA 1
ATOM 842 C C . LYS A 1 103 ? -7.508 -15.692 2.514 1.00 78.44 103 LYS A C 1
ATOM 844 O O . LYS A 1 103 ? -7.054 -16.034 1.427 1.00 78.44 103 LYS A O 1
ATOM 849 N N . ASN A 1 104 ? -7.394 -14.443 2.965 1.00 83.00 104 ASN A N 1
ATOM 850 C CA . ASN A 1 104 ? -6.758 -13.376 2.189 1.00 83.00 104 ASN A CA 1
ATOM 851 C C . ASN A 1 104 ? -5.264 -13.640 1.972 1.00 83.00 104 ASN A C 1
ATOM 853 O O . ASN A 1 104 ? -4.762 -13.433 0.869 1.00 83.00 104 ASN A O 1
ATOM 857 N N . LYS A 1 105 ? -4.564 -14.151 2.990 1.00 85.12 105 LYS A N 1
ATOM 858 C CA . LYS A 1 105 ? -3.154 -14.543 2.905 1.00 85.12 105 LYS A CA 1
ATOM 859 C C . LYS A 1 105 ? -2.957 -15.698 1.923 1.00 85.12 105 LYS A C 1
ATOM 861 O O . LYS A 1 105 ? -2.054 -15.634 1.093 1.00 85.12 105 LYS A O 1
ATOM 866 N N . LEU A 1 106 ? -3.820 -16.714 1.963 1.00 88.00 106 LEU A N 1
ATOM 867 C CA . LEU A 1 106 ? -3.795 -17.840 1.030 1.00 88.00 106 LEU A CA 1
ATOM 868 C C . LEU A 1 106 ? -4.077 -17.385 -0.406 1.00 88.00 106 LEU A C 1
ATOM 870 O O . LEU A 1 106 ? -3.340 -17.753 -1.316 1.00 88.00 106 LEU A O 1
ATOM 874 N N . MET A 1 107 ? -5.093 -16.544 -0.612 1.00 89.69 107 MET A N 1
ATOM 875 C CA . MET A 1 107 ? -5.405 -15.978 -1.929 1.00 89.69 107 MET A CA 1
ATOM 876 C C . MET A 1 107 ? -4.258 -15.118 -2.462 1.00 89.69 107 MET A C 1
ATOM 878 O O . MET A 1 107 ? -3.917 -15.220 -3.637 1.00 89.69 107 MET A O 1
ATOM 882 N N . ALA A 1 108 ? -3.621 -14.313 -1.608 1.00 90.00 108 ALA A N 1
ATOM 883 C CA . ALA A 1 108 ? -2.448 -13.537 -1.990 1.00 90.00 108 ALA A CA 1
ATOM 884 C C . ALA A 1 108 ? -1.267 -14.441 -2.369 1.00 90.00 108 ALA A C 1
ATOM 886 O O . ALA A 1 108 ? -0.611 -14.186 -3.375 1.00 90.00 108 ALA A O 1
ATOM 887 N N . LYS A 1 109 ? -1.026 -15.526 -1.621 1.00 91.75 109 LYS A N 1
ATOM 888 C CA . LYS A 1 109 ? 0.001 -16.525 -1.954 1.00 91.75 109 LYS A CA 1
ATOM 889 C C . LYS A 1 109 ? -0.279 -17.182 -3.310 1.00 91.75 109 LYS A C 1
ATOM 891 O O . LYS A 1 109 ? 0.617 -17.217 -4.146 1.00 91.75 109 LYS A O 1
ATOM 896 N N . LYS A 1 110 ? -1.517 -17.629 -3.555 1.00 93.12 110 LYS A N 1
ATOM 897 C CA . LYS A 1 110 ? -1.934 -18.225 -4.838 1.00 93.12 110 LYS A CA 1
ATOM 898 C C . LYS A 1 110 ? -1.755 -17.256 -6.008 1.00 93.12 110 LYS A C 1
ATOM 900 O O . LYS A 1 110 ? -1.200 -17.632 -7.028 1.00 93.12 110 LYS A O 1
ATOM 905 N N . ARG A 1 111 ? -2.163 -15.993 -5.851 1.00 93.81 111 ARG A N 1
ATOM 906 C CA . ARG A 1 111 ? -2.020 -14.968 -6.900 1.00 93.81 111 ARG A CA 1
ATOM 907 C C . ARG A 1 111 ? -0.565 -14.604 -7.186 1.00 93.81 111 ARG A C 1
ATOM 909 O O . ARG A 1 111 ? -0.220 -14.398 -8.340 1.00 93.81 111 ARG A O 1
ATOM 916 N N . LYS A 1 112 ? 0.288 -14.548 -6.158 1.00 92.38 112 LYS A N 1
ATOM 917 C CA . LYS A 1 112 ? 1.738 -14.373 -6.339 1.00 92.38 112 LYS A CA 1
ATOM 918 C C . LYS A 1 112 ? 2.345 -15.528 -7.123 1.00 92.38 112 LYS A C 1
ATOM 920 O O . LYS A 1 112 ? 3.151 -15.282 -8.008 1.00 92.38 112 LYS A O 1
ATOM 925 N N . GLN A 1 113 ? 1.956 -16.756 -6.792 1.00 93.19 113 GLN A N 1
ATOM 926 C CA . GLN A 1 113 ? 2.426 -17.949 -7.486 1.00 93.19 113 GLN A CA 1
ATOM 927 C C . GLN A 1 113 ? 1.996 -17.935 -8.959 1.00 93.19 113 GLN A C 1
ATOM 929 O O . GLN A 1 113 ? 2.846 -18.028 -9.833 1.00 93.19 113 GLN A O 1
ATOM 934 N N . LEU A 1 114 ? 0.719 -17.654 -9.227 1.00 95.19 114 LEU A N 1
ATOM 935 C CA . LEU A 1 114 ? 0.209 -17.505 -10.590 1.00 95.19 114 LEU A CA 1
ATOM 936 C C . LEU A 1 114 ? 0.924 -16.388 -11.369 1.00 95.19 114 LEU A C 1
ATOM 938 O O . LEU A 1 114 ? 1.196 -16.534 -12.552 1.00 95.19 114 LEU A O 1
ATOM 942 N N . MET A 1 115 ? 1.260 -15.268 -10.718 1.00 94.88 115 MET A N 1
ATOM 943 C CA . MET A 1 115 ? 2.037 -14.201 -11.359 1.00 94.88 115 MET A CA 1
ATOM 944 C C . MET A 1 115 ? 3.432 -14.679 -11.780 1.00 94.88 115 MET A C 1
ATOM 946 O O . MET A 1 115 ? 3.882 -14.308 -12.857 1.00 94.88 115 MET A O 1
ATOM 950 N N . LYS A 1 116 ? 4.106 -15.498 -10.961 1.00 93.19 116 LYS A N 1
ATOM 951 C CA . LYS A 1 116 ? 5.402 -16.090 -11.330 1.00 93.19 116 LYS A CA 1
ATOM 952 C C . LYS A 1 116 ? 5.257 -17.019 -12.525 1.00 93.19 116 LYS A C 1
ATOM 954 O O . LYS A 1 116 ? 5.952 -16.818 -13.506 1.00 93.19 116 LYS A O 1
ATOM 959 N N . GLU A 1 117 ? 4.300 -17.939 -12.471 1.00 94.75 117 GLU A N 1
ATOM 960 C CA . GLU A 1 117 ? 4.025 -18.891 -13.556 1.00 94.75 117 GLU A CA 1
ATOM 961 C C . GLU A 1 117 ? 3.706 -18.173 -14.878 1.00 94.75 117 GLU A C 1
ATOM 963 O O . GLU A 1 117 ? 4.153 -18.589 -15.946 1.00 94.75 117 GLU A O 1
ATOM 968 N N . LEU A 1 118 ? 2.979 -17.050 -14.823 1.00 96.06 118 LEU A N 1
ATOM 969 C CA . LEU A 1 118 ? 2.725 -16.205 -15.993 1.00 96.06 118 LEU A CA 1
ATOM 970 C C . LEU A 1 118 ? 4.007 -15.589 -16.555 1.00 96.06 118 LEU A C 1
ATOM 972 O O . LEU A 1 118 ? 4.189 -15.611 -17.767 1.00 96.06 118 LEU A O 1
ATOM 976 N N . LEU A 1 119 ? 4.884 -15.055 -15.704 1.00 94.50 119 LEU A N 1
ATOM 977 C CA . LEU A 1 119 ? 6.145 -14.463 -16.153 1.00 94.50 119 LEU A CA 1
ATOM 978 C C . LEU A 1 119 ? 7.130 -15.529 -16.659 1.00 94.50 119 LEU A C 1
ATOM 980 O O . LEU A 1 119 ? 7.838 -15.292 -17.628 1.00 94.50 119 LEU A O 1
ATOM 984 N N . GLU A 1 120 ? 7.153 -16.717 -16.056 1.00 94.00 120 GLU A N 1
ATOM 985 C CA . GLU A 1 120 ? 7.968 -17.847 -16.517 1.00 94.00 120 GLU A CA 1
ATOM 986 C C . GLU A 1 120 ? 7.504 -18.308 -17.907 1.00 94.00 120 GLU A C 1
ATOM 988 O O . GLU A 1 120 ? 8.298 -18.360 -18.849 1.00 94.00 120 GLU A O 1
ATOM 993 N N . SER A 1 121 ? 6.201 -18.558 -18.068 1.00 96.19 121 SER A N 1
ATOM 994 C CA . SER A 1 121 ? 5.631 -19.076 -19.318 1.00 96.19 121 SER A CA 1
ATOM 995 C C . SER A 1 121 ? 5.566 -18.038 -20.441 1.00 96.19 121 SER A C 1
ATOM 997 O O . SER A 1 121 ? 6.015 -18.311 -21.552 1.00 96.19 121 SER A O 1
ATOM 999 N N . LYS A 1 122 ? 5.039 -16.838 -20.172 1.00 96.94 122 LYS A N 1
ATOM 1000 C CA . LYS A 1 122 ? 4.789 -15.800 -21.190 1.00 96.94 122 LYS A CA 1
ATOM 1001 C C . LYS A 1 122 ? 5.908 -14.772 -21.310 1.00 96.94 122 LYS A C 1
ATOM 1003 O O . LYS A 1 122 ? 5.953 -14.058 -22.307 1.00 96.94 122 LYS A O 1
ATOM 1008 N N . GLY A 1 123 ? 6.804 -14.706 -20.330 1.00 95.44 123 GLY A N 1
ATOM 1009 C CA . GLY A 1 123 ? 7.886 -13.735 -20.302 1.00 95.44 123 GLY A CA 1
ATOM 1010 C C . GLY A 1 123 ? 7.466 -12.368 -19.760 1.00 95.44 123 GLY A C 1
ATOM 1011 O O . GLY A 1 123 ? 6.528 -12.268 -18.963 1.00 95.44 123 GLY A O 1
ATOM 1012 N N . PRO A 1 124 ? 8.184 -11.305 -20.155 1.00 96.00 124 PRO A N 1
ATOM 1013 C CA . PRO A 1 124 ? 7.911 -9.938 -19.736 1.00 96.00 124 PRO A CA 1
ATOM 1014 C C . PRO A 1 124 ? 6.491 -9.492 -20.091 1.00 96.00 124 PRO A C 1
ATOM 1016 O O . PRO A 1 124 ? 5.976 -9.793 -21.166 1.00 96.00 124 PRO A O 1
ATOM 1019 N N . MET A 1 125 ? 5.864 -8.724 -19.202 1.00 96.38 125 MET A N 1
ATOM 1020 C CA . MET A 1 125 ? 4.503 -8.220 -19.399 1.00 96.38 125 MET A CA 1
ATOM 1021 C C . MET A 1 125 ? 4.348 -6.791 -18.890 1.00 96.38 125 MET A C 1
ATOM 1023 O O . MET A 1 125 ? 5.088 -6.336 -18.013 1.00 96.38 125 MET A O 1
ATOM 1027 N N . LEU A 1 126 ? 3.320 -6.090 -19.372 1.00 95.44 126 LEU A N 1
ATOM 1028 C CA . LEU A 1 126 ? 2.887 -4.843 -18.753 1.00 95.44 126 LEU A CA 1
ATOM 1029 C C . LEU A 1 126 ? 2.126 -5.129 -17.452 1.00 95.44 126 LEU A C 1
ATOM 1031 O O . LEU A 1 126 ? 1.325 -6.062 -17.359 1.00 95.44 126 LEU A O 1
ATOM 1035 N N . VAL A 1 127 ? 2.286 -4.260 -16.451 1.00 94.25 127 VAL A N 1
ATOM 1036 C CA . VAL A 1 127 ? 1.489 -4.308 -15.211 1.00 94.25 127 VAL A CA 1
ATOM 1037 C C . VAL A 1 127 ? -0.008 -4.259 -15.515 1.00 94.25 127 VAL A C 1
ATOM 1039 O O . VAL A 1 127 ? -0.793 -4.907 -14.828 1.00 94.25 127 VAL A O 1
ATOM 1042 N N . THR A 1 128 ? -0.420 -3.512 -16.541 1.00 95.44 128 THR A N 1
ATOM 1043 C CA . THR A 1 128 ? -1.823 -3.436 -16.970 1.00 95.44 128 THR A CA 1
ATOM 1044 C C . THR A 1 128 ? -2.372 -4.787 -17.413 1.00 95.44 128 THR A C 1
ATOM 1046 O O . THR A 1 128 ? -3.529 -5.089 -17.124 1.00 95.44 128 THR A O 1
ATOM 1049 N N . ASP A 1 129 ? -1.549 -5.623 -18.044 1.00 97.00 129 ASP A N 1
ATOM 1050 C CA . ASP A 1 129 ? -1.957 -6.961 -18.470 1.00 97.00 129 ASP A CA 1
ATOM 1051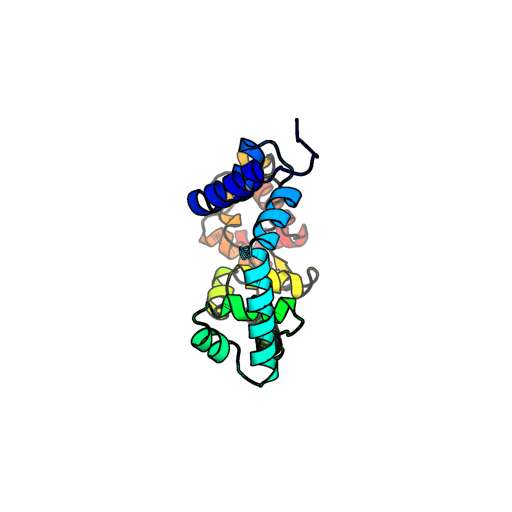 C C . ASP A 1 129 ? -2.036 -7.905 -17.273 1.00 97.00 129 ASP A C 1
ATOM 1053 O O . ASP A 1 129 ? -3.020 -8.627 -17.125 1.00 97.00 129 ASP A O 1
ATOM 1057 N N . LEU A 1 130 ? -1.081 -7.822 -16.340 1.00 96.25 130 LEU A N 1
ATOM 1058 C CA . LEU A 1 130 ? -1.150 -8.571 -15.083 1.00 96.25 130 LEU A CA 1
ATOM 1059 C C . LEU A 1 130 ? -2.391 -8.204 -14.255 1.00 96.25 130 LEU A C 1
ATOM 1061 O O . LEU A 1 130 ? -3.019 -9.089 -13.679 1.00 96.25 130 LEU A O 1
ATOM 1065 N N . ILE A 1 131 ? -2.781 -6.925 -14.216 1.00 96.44 131 ILE A N 1
ATOM 1066 C CA . ILE A 1 131 ? -4.015 -6.465 -13.554 1.00 96.44 131 ILE A CA 1
ATOM 1067 C C . ILE A 1 131 ? -5.241 -7.144 -14.165 1.00 96.44 131 ILE A C 1
ATOM 1069 O O . ILE A 1 131 ? -6.087 -7.643 -13.420 1.00 96.44 131 ILE A O 1
ATOM 1073 N N . ARG A 1 132 ? -5.324 -7.182 -15.501 1.00 97.38 132 ARG A N 1
ATOM 1074 C CA . ARG A 1 132 ? -6.433 -7.807 -16.235 1.00 97.38 132 ARG A CA 1
ATOM 1075 C C . ARG A 1 132 ? -6.476 -9.317 -16.005 1.00 97.38 132 ARG A C 1
ATOM 1077 O O . ARG A 1 132 ? -7.530 -9.841 -15.665 1.00 97.38 132 ARG A O 1
ATOM 1084 N N . ILE A 1 133 ? -5.336 -9.999 -16.127 1.00 96.00 133 ILE A N 1
ATOM 1085 C CA . ILE A 1 133 ? -5.241 -11.463 -16.014 1.00 96.00 133 ILE A CA 1
ATOM 1086 C C . ILE A 1 133 ? -5.504 -11.933 -14.579 1.00 96.00 133 ILE A C 1
ATOM 1088 O O . ILE A 1 133 ? -6.255 -12.879 -14.359 1.00 96.00 133 ILE A O 1
ATOM 1092 N N . LEU A 1 134 ? -4.896 -11.281 -13.584 1.00 93.94 134 LEU A N 1
ATOM 1093 C CA . LEU A 1 134 ? -4.997 -11.700 -12.181 1.00 93.94 134 LEU A CA 1
ATOM 1094 C C . LEU A 1 134 ? -6.234 -11.135 -11.472 1.00 93.94 134 LEU A C 1
ATOM 1096 O O . LEU A 1 134 ? -6.532 -11.549 -10.345 1.00 93.94 134 LEU A O 1
ATOM 1100 N N . ASN A 1 135 ? -6.931 -10.187 -12.105 1.00 95.00 135 ASN A N 1
ATOM 1101 C CA . ASN A 1 135 ? -8.062 -9.451 -11.550 1.00 95.00 135 ASN A CA 1
ATOM 1102 C C . ASN A 1 135 ? -7.750 -8.895 -10.146 1.00 95.00 135 ASN A C 1
ATOM 1104 O O . ASN A 1 135 ? -8.417 -9.196 -9.146 1.00 95.00 135 ASN A O 1
ATOM 1108 N N . ILE A 1 136 ? -6.655 -8.133 -10.057 1.00 94.38 136 ILE A N 1
ATOM 1109 C CA . ILE A 1 136 ? -6.201 -7.482 -8.822 1.00 94.38 136 ILE A CA 1
ATOM 1110 C C . ILE A 1 136 ? -5.788 -6.039 -9.053 1.00 94.38 136 ILE A C 1
ATOM 1112 O O . ILE A 1 136 ? -5.404 -5.648 -10.147 1.00 94.38 136 ILE A O 1
ATOM 1116 N N . SER A 1 137 ? -5.835 -5.244 -7.983 1.00 95.06 137 SER A N 1
ATOM 1117 C CA . SER A 1 137 ? -5.458 -3.834 -8.051 1.00 95.06 137 SER A CA 1
ATOM 1118 C C . SER A 1 137 ? -3.977 -3.640 -8.393 1.00 95.06 137 SER A C 1
ATOM 1120 O O . SER A 1 137 ? -3.123 -4.442 -8.004 1.00 95.06 137 SER A O 1
ATOM 1122 N N . TYR A 1 138 ? -3.668 -2.504 -9.023 1.00 94.12 138 TYR A N 1
ATOM 1123 C CA . TYR A 1 138 ? -2.297 -2.055 -9.273 1.00 94.12 138 TYR A CA 1
ATOM 1124 C C . TYR A 1 138 ? -1.435 -2.090 -8.000 1.00 94.12 138 TYR A C 1
ATOM 1126 O O . TYR A 1 138 ? -0.340 -2.646 -7.995 1.00 94.12 138 TYR A O 1
ATOM 1134 N N . SER A 1 139 ? -1.954 -1.575 -6.881 1.00 91.50 139 SER A N 1
ATOM 1135 C CA . SER A 1 139 ? -1.243 -1.572 -5.596 1.00 91.50 139 SER A CA 1
ATOM 1136 C C . SER A 1 139 ? -0.898 -2.980 -5.106 1.00 91.50 139 SER A C 1
ATOM 1138 O O . SER A 1 139 ? 0.171 -3.185 -4.533 1.00 91.50 139 SER A O 1
ATOM 1140 N N . SER A 1 140 ? -1.770 -3.964 -5.352 1.00 92.69 140 SER A N 1
ATOM 1141 C CA . SER A 1 140 ? -1.498 -5.368 -5.031 1.00 92.69 140 SER A CA 1
ATOM 1142 C C . SER A 1 140 ? -0.383 -5.947 -5.901 1.00 92.69 140 SER A C 1
ATOM 1144 O O . SER A 1 140 ? 0.485 -6.617 -5.354 1.00 92.69 140 SER A O 1
ATOM 1146 N N . ILE A 1 141 ? -0.351 -5.643 -7.205 1.00 93.94 141 ILE A N 1
ATOM 1147 C CA . ILE A 1 141 ? 0.754 -6.043 -8.095 1.00 93.94 141 ILE A CA 1
ATOM 1148 C C . ILE A 1 141 ? 2.079 -5.476 -7.594 1.00 93.94 141 ILE A C 1
ATOM 1150 O O . ILE A 1 141 ? 3.035 -6.223 -7.417 1.00 93.94 141 ILE A O 1
ATOM 1154 N N . ILE A 1 142 ? 2.131 -4.178 -7.286 1.00 90.62 142 ILE A N 1
ATOM 1155 C CA . ILE A 1 142 ? 3.350 -3.545 -6.765 1.00 90.62 142 ILE A CA 1
ATOM 1156 C C . ILE A 1 142 ? 3.778 -4.170 -5.434 1.00 90.62 142 ILE A C 1
ATOM 1158 O O . ILE A 1 142 ? 4.968 -4.394 -5.221 1.00 90.62 142 ILE A O 1
ATOM 1162 N N . SER A 1 143 ? 2.830 -4.489 -4.548 1.00 90.19 143 SER A N 1
ATOM 1163 C CA . SER A 1 143 ? 3.128 -5.237 -3.323 1.00 90.19 143 SER A CA 1
ATOM 1164 C C . SER A 1 143 ? 3.708 -6.615 -3.639 1.00 90.19 143 SER A C 1
ATOM 1166 O O . SER A 1 143 ? 4.687 -7.014 -3.025 1.00 90.19 143 SER A O 1
ATOM 1168 N N . TYR A 1 144 ? 3.142 -7.339 -4.605 1.00 91.56 144 TYR A N 1
ATOM 1169 C CA . TYR A 1 144 ? 3.606 -8.677 -4.967 1.00 91.56 144 TYR A CA 1
ATOM 1170 C C . TYR A 1 144 ? 4.992 -8.652 -5.600 1.00 91.56 144 TYR A C 1
ATOM 1172 O O . TYR A 1 144 ? 5.808 -9.496 -5.256 1.00 91.56 144 TYR A O 1
ATOM 1180 N N . ILE A 1 145 ? 5.277 -7.666 -6.450 1.00 89.19 145 ILE A N 1
ATOM 1181 C CA . ILE A 1 145 ? 6.604 -7.445 -7.031 1.00 89.19 145 ILE A CA 1
ATOM 1182 C C . ILE A 1 145 ? 7.642 -7.205 -5.930 1.00 89.19 145 ILE A C 1
ATOM 1184 O O . ILE A 1 145 ? 8.711 -7.799 -5.970 1.00 89.19 145 ILE A O 1
ATOM 1188 N N . ARG A 1 146 ? 7.318 -6.388 -4.916 1.00 86.38 146 ARG A N 1
ATOM 1189 C CA . ARG A 1 146 ? 8.208 -6.166 -3.760 1.00 86.38 146 ARG A CA 1
ATOM 1190 C C . ARG A 1 146 ? 8.419 -7.436 -2.936 1.00 86.38 146 ARG A C 1
ATOM 1192 O O . ARG A 1 146 ? 9.522 -7.668 -2.460 1.00 86.38 146 ARG A O 1
ATOM 1199 N N . ASP A 1 147 ? 7.371 -8.240 -2.775 1.00 85.38 147 ASP A N 1
ATOM 1200 C CA . ASP A 1 147 ? 7.397 -9.444 -1.941 1.00 85.38 147 ASP A CA 1
ATOM 1201 C C . ASP A 1 147 ? 8.053 -10.659 -2.615 1.00 85.38 147 ASP A C 1
ATOM 1203 O O . ASP A 1 147 ? 8.451 -11.589 -1.920 1.00 85.38 147 ASP A O 1
ATOM 1207 N N . ILE A 1 148 ? 8.114 -10.713 -3.950 1.00 83.94 148 ILE A N 1
ATOM 1208 C CA . ILE A 1 148 ? 8.725 -11.830 -4.702 1.00 83.94 148 ILE A CA 1
ATOM 1209 C C . ILE A 1 148 ? 10.262 -11.782 -4.682 1.00 83.94 148 ILE A C 1
ATOM 1211 O O . ILE A 1 148 ? 10.908 -12.689 -5.201 1.00 83.94 148 ILE A O 1
ATOM 1215 N N . ASP A 1 149 ? 10.808 -10.829 -3.928 1.00 69.00 149 ASP A N 1
ATOM 1216 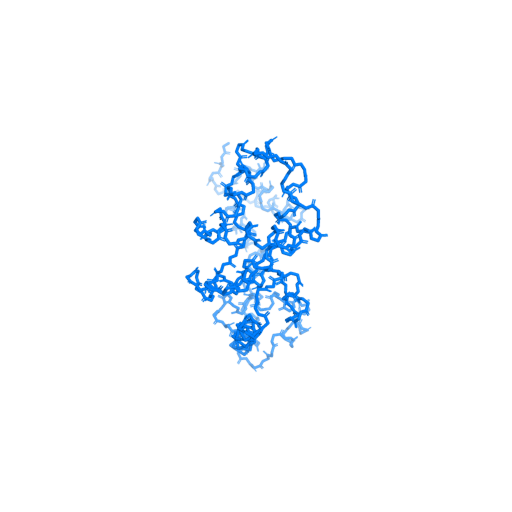C CA . ASP A 1 149 ? 12.220 -10.520 -3.771 1.00 69.00 149 ASP A CA 1
ATOM 1217 C C . ASP A 1 149 ? 12.721 -9.594 -4.883 1.00 69.00 149 ASP A C 1
ATOM 1219 O O . ASP A 1 149 ? 12.595 -9.877 -6.079 1.00 69.00 149 ASP A O 1
ATOM 1223 N N . ALA A 1 150 ? 13.275 -8.449 -4.478 1.00 60.09 150 ALA A N 1
ATOM 1224 C CA . ALA A 1 150 ? 13.765 -7.410 -5.386 1.00 60.09 150 ALA A CA 1
ATOM 1225 C C . ALA A 1 150 ? 14.912 -7.914 -6.278 1.00 60.09 150 ALA A C 1
ATOM 1227 O O . ALA A 1 150 ? 15.217 -7.299 -7.298 1.00 60.09 150 ALA A O 1
ATOM 1228 N N . GLU A 1 151 ? 15.520 -9.041 -5.911 1.00 58.62 151 GLU A N 1
ATOM 1229 C CA . GLU A 1 151 ? 16.585 -9.699 -6.658 1.00 58.62 151 GLU A CA 1
ATOM 1230 C C . GLU A 1 151 ? 16.090 -10.580 -7.809 1.00 58.62 151 GLU A C 1
ATOM 1232 O O . GLU A 1 151 ? 16.915 -11.049 -8.588 1.00 58.62 151 GLU A O 1
ATOM 1237 N N . LYS A 1 152 ? 14.777 -10.811 -7.950 1.00 68.62 152 LYS A N 1
ATOM 1238 C CA . LYS A 1 152 ? 14.220 -11.747 -8.948 1.00 68.62 152 LYS A CA 1
ATOM 1239 C C . LYS A 1 152 ? 13.344 -11.096 -10.010 1.00 68.62 152 LYS A C 1
ATOM 1241 O O . LYS A 1 152 ? 13.009 -11.759 -10.987 1.00 68.62 152 LYS A O 1
ATOM 1246 N N . ILE A 1 153 ? 12.977 -9.825 -9.843 1.00 76.12 153 ILE A N 1
ATOM 1247 C CA . ILE A 1 153 ? 12.096 -9.108 -10.772 1.00 76.12 153 ILE A CA 1
ATOM 1248 C C . ILE A 1 153 ? 12.735 -7.793 -11.218 1.00 76.12 153 ILE A C 1
ATOM 1250 O O . ILE A 1 153 ? 13.120 -6.964 -10.393 1.00 76.12 153 ILE A O 1
ATOM 1254 N N . VAL A 1 154 ? 12.759 -7.564 -12.531 1.00 76.50 154 VAL A N 1
ATOM 1255 C CA . VAL A 1 154 ? 13.034 -6.249 -13.119 1.00 76.50 154 VAL A CA 1
ATOM 1256 C C . VAL A 1 154 ? 11.714 -5.490 -13.224 1.00 76.50 154 VAL A C 1
ATOM 1258 O O . VAL A 1 154 ? 10.753 -5.966 -13.830 1.00 76.50 154 VAL A O 1
ATOM 1261 N N . PHE A 1 155 ? 11.662 -4.308 -12.607 1.00 74.38 155 PHE A N 1
ATOM 1262 C CA . PHE A 1 155 ? 10.518 -3.402 -12.668 1.00 74.38 155 PHE A CA 1
ATOM 1263 C C . PHE A 1 155 ? 10.953 -2.056 -13.238 1.00 74.38 155 PHE A C 1
ATOM 1265 O O . PHE A 1 155 ? 11.696 -1.311 -12.594 1.00 74.38 155 PHE A O 1
ATOM 1272 N N . THR A 1 156 ? 10.470 -1.728 -14.435 1.00 67.56 156 THR A N 1
ATOM 1273 C CA . THR A 1 156 ? 11.008 -0.602 -15.212 1.00 67.56 156 THR A CA 1
ATOM 1274 C C . THR A 1 156 ? 10.586 0.779 -14.723 1.00 67.56 156 THR A C 1
ATOM 1276 O O . THR A 1 156 ? 11.112 1.773 -15.214 1.00 67.56 156 THR A O 1
ATOM 1279 N N . ASN A 1 157 ? 9.700 0.886 -13.725 1.00 63.91 157 ASN A N 1
ATOM 1280 C CA . ASN A 1 157 ? 9.283 2.186 -13.202 1.00 63.91 157 ASN A CA 1
ATOM 1281 C C . ASN A 1 157 ? 9.712 2.436 -11.752 1.00 63.91 157 ASN A C 1
ATOM 1283 O O . ASN A 1 157 ? 8.899 2.585 -10.837 1.00 63.91 157 ASN A O 1
ATOM 1287 N N . LYS A 1 158 ? 11.024 2.549 -11.544 1.00 62.94 158 LYS A N 1
ATOM 1288 C CA . LYS A 1 158 ? 11.540 3.378 -10.455 1.00 62.94 158 LYS A CA 1
ATOM 1289 C C . LYS A 1 158 ? 11.634 4.805 -10.988 1.00 62.94 158 LYS A C 1
ATOM 1291 O O . LYS A 1 158 ? 12.715 5.237 -11.374 1.00 62.94 158 LYS A O 1
ATOM 1296 N N . THR A 1 159 ? 10.525 5.556 -11.001 1.00 59.78 159 THR A N 1
ATOM 1297 C CA . THR A 1 159 ? 10.653 7.019 -11.072 1.00 59.78 159 THR A CA 1
ATOM 1298 C C . THR A 1 159 ? 11.647 7.405 -9.980 1.00 59.78 159 THR A C 1
ATOM 1300 O O . THR A 1 159 ? 11.408 7.026 -8.822 1.00 59.78 159 THR A O 1
ATOM 1303 N N . PRO A 1 160 ? 12.759 8.087 -10.297 1.00 58.97 160 PRO A N 1
ATOM 1304 C CA . PRO A 1 160 ? 13.703 8.494 -9.272 1.00 58.97 160 PRO A CA 1
ATOM 1305 C C . PRO A 1 160 ? 12.927 9.237 -8.186 1.00 58.97 160 PRO A C 1
ATOM 1307 O O . PRO A 1 160 ? 12.019 10.019 -8.486 1.00 58.97 160 PRO A O 1
ATOM 1310 N N . ARG A 1 161 ? 13.179 8.914 -6.914 1.00 54.97 161 ARG A N 1
ATOM 1311 C CA . ARG A 1 161 ? 12.515 9.623 -5.818 1.00 54.97 161 ARG A CA 1
ATOM 1312 C C . ARG A 1 161 ? 12.954 11.087 -5.890 1.00 54.97 161 ARG A C 1
ATOM 1314 O O . ARG A 1 161 ? 14.130 11.382 -5.720 1.00 54.97 161 ARG A O 1
ATOM 1321 N N . GLY A 1 162 ? 11.993 11.969 -6.161 1.00 56.88 162 GLY A N 1
ATOM 1322 C CA . GLY A 1 162 ? 12.227 13.371 -6.511 1.00 56.88 162 GLY A CA 1
ATOM 1323 C C . GLY A 1 162 ? 12.252 13.544 -8.026 1.00 56.88 162 GLY A C 1
ATOM 1324 O O . GLY A 1 162 ? 12.914 12.777 -8.712 1.00 56.88 162 GLY A O 1
ATOM 1325 N N . ARG A 1 163 ? 11.513 14.530 -8.562 1.00 55.75 163 ARG A N 1
ATOM 1326 C CA . ARG A 1 163 ? 11.559 14.862 -9.996 1.00 55.75 163 ARG A CA 1
ATOM 1327 C C . ARG A 1 163 ? 13.036 15.033 -10.373 1.00 55.75 163 ARG A C 1
ATOM 1329 O O . ARG A 1 163 ? 13.641 15.985 -9.877 1.00 55.75 163 ARG A O 1
ATOM 1336 N N . PRO A 1 164 ? 13.637 14.150 -11.191 1.00 55.97 164 PRO A N 1
ATOM 1337 C CA . PRO A 1 164 ? 14.993 14.380 -11.663 1.00 55.97 164 PRO A CA 1
ATOM 1338 C C . PRO A 1 164 ? 15.058 15.789 -12.237 1.00 55.97 164 PRO A C 1
ATOM 1340 O O . PRO A 1 164 ? 14.163 16.163 -12.995 1.00 55.97 164 PRO A O 1
ATOM 1343 N N . LYS A 1 165 ? 16.107 16.565 -11.938 1.00 58.34 165 LYS A N 1
ATOM 1344 C CA . LYS A 1 165 ? 16.349 17.854 -12.622 1.00 58.34 165 LYS A CA 1
ATOM 1345 C C . LYS A 1 165 ? 16.293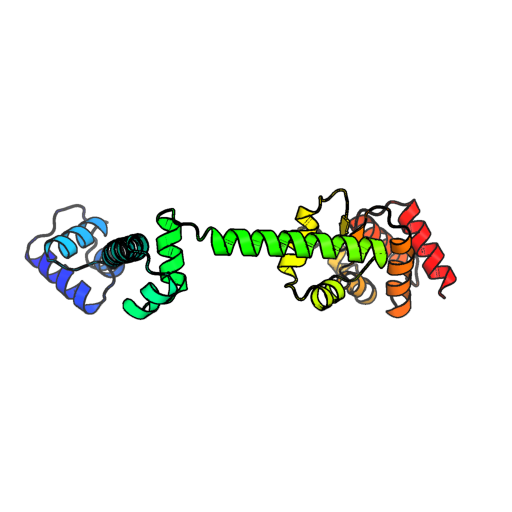 17.695 -14.154 1.00 58.34 165 LYS A C 1
ATOM 1347 O O . LYS A 1 165 ? 15.942 18.623 -14.872 1.00 58.34 165 LYS A O 1
ATOM 1352 N N . TYR A 1 166 ? 16.532 16.472 -14.630 1.00 58.25 166 TYR A N 1
ATOM 1353 C CA . TYR A 1 166 ? 16.441 16.044 -16.018 1.00 58.25 166 TYR A CA 1
ATOM 1354 C C . TYR A 1 166 ? 15.014 15.980 -16.602 1.00 58.25 166 TYR A C 1
ATOM 1356 O O . TYR A 1 166 ? 14.888 15.847 -17.810 1.00 58.25 166 TYR A O 1
ATOM 1364 N N . TYR A 1 167 ? 13.936 16.136 -15.814 1.00 61.53 167 TYR A N 1
ATOM 1365 C CA . TYR A 1 167 ? 12.548 16.110 -16.320 1.00 61.53 167 TYR A CA 1
ATOM 1366 C C . TYR A 1 167 ? 12.272 17.154 -17.409 1.00 61.53 167 TYR A C 1
ATOM 1368 O O . TYR A 1 167 ? 11.455 16.910 -18.287 1.00 61.53 167 TYR A O 1
ATOM 1376 N N . LYS A 1 168 ? 12.977 18.293 -17.363 1.00 64.19 168 LYS A N 1
ATOM 1377 C CA . LYS A 1 168 ? 12.901 19.358 -18.376 1.00 64.19 168 LYS A CA 1
ATOM 1378 C C . LYS A 1 168 ? 13.530 18.953 -19.721 1.00 64.19 168 LYS A C 1
ATOM 1380 O O . LYS A 1 168 ? 13.258 19.582 -20.731 1.00 64.19 168 LYS A O 1
ATOM 1385 N N . TYR A 1 169 ? 14.379 17.928 -19.718 1.00 61.06 169 TYR A N 1
ATOM 1386 C CA . TYR A 1 169 ? 15.230 17.539 -20.842 1.00 61.06 169 TYR A CA 1
ATOM 1387 C C . TYR A 1 169 ? 14.703 16.315 -21.600 1.00 61.06 169 TYR A C 1
ATOM 1389 O O . TYR A 1 169 ? 15.176 16.019 -22.693 1.00 61.06 169 TYR A O 1
ATOM 1397 N N . TYR A 1 170 ? 13.720 15.594 -21.052 1.00 65.81 170 TYR A N 1
ATOM 1398 C CA . TYR A 1 170 ? 13.053 14.537 -21.805 1.00 65.81 170 TYR A CA 1
ATOM 1399 C C . TYR A 1 170 ? 12.103 15.186 -22.811 1.00 65.81 170 TYR A C 1
ATOM 1401 O O . TYR A 1 170 ? 11.121 15.808 -22.409 1.00 65.81 170 TYR A O 1
ATOM 1409 N N . LYS A 1 171 ? 12.365 15.009 -24.112 1.00 66.88 171 LYS A N 1
ATOM 1410 C CA . LYS A 1 171 ? 11.353 15.253 -25.149 1.00 66.88 171 LYS A CA 1
ATOM 1411 C C . LYS A 1 171 ? 10.079 14.478 -24.780 1.00 66.88 171 LYS A C 1
ATOM 1413 O O . LYS A 1 171 ? 10.154 13.325 -24.338 1.00 66.88 171 LYS A O 1
ATOM 1418 N N . ASP A 1 172 ? 8.912 15.085 -24.994 1.00 77.12 172 ASP A N 1
ATOM 1419 C CA . ASP A 1 172 ? 7.607 14.495 -24.647 1.00 77.12 172 ASP A CA 1
ATOM 1420 C C . ASP A 1 172 ? 7.394 13.094 -25.241 1.00 77.12 172 ASP A C 1
ATOM 1422 O O . ASP A 1 172 ? 6.691 12.272 -24.646 1.00 77.12 172 ASP A O 1
ATOM 1426 N N . LYS A 1 173 ? 8.059 12.804 -26.369 1.00 84.25 173 LYS A N 1
ATOM 1427 C CA . LYS A 1 173 ? 8.122 11.495 -27.032 1.00 84.25 173 LYS A CA 1
ATOM 1428 C C . LYS A 1 173 ? 8.598 10.398 -26.067 1.00 84.25 173 LYS A C 1
ATOM 1430 O O . LYS A 1 173 ? 7.795 9.566 -25.648 1.00 84.25 173 LYS A O 1
ATOM 1435 N N . LEU A 1 174 ? 9.859 10.431 -25.621 1.00 82.19 174 LEU A N 1
ATOM 1436 C CA . LEU A 1 174 ? 10.452 9.372 -24.782 1.00 82.19 174 LEU A CA 1
ATOM 1437 C C . LEU A 1 174 ? 9.833 9.285 -23.381 1.00 82.19 174 LEU A C 1
ATOM 1439 O O . LEU A 1 174 ? 9.819 8.216 -22.771 1.00 82.19 174 LEU A O 1
ATOM 1443 N N . ARG A 1 175 ? 9.233 10.373 -22.880 1.00 79.38 175 ARG A N 1
ATOM 1444 C CA . ARG A 1 175 ? 8.496 10.364 -21.606 1.00 79.38 175 ARG A CA 1
ATOM 1445 C C . ARG A 1 175 ? 7.330 9.370 -21.607 1.00 79.38 175 ARG A C 1
ATOM 1447 O O . ARG A 1 175 ? 6.949 8.877 -20.544 1.00 79.38 175 ARG A O 1
ATOM 1454 N N . ARG A 1 176 ? 6.768 9.046 -22.777 1.00 84.88 176 ARG A N 1
ATOM 1455 C CA . ARG A 1 176 ? 5.706 8.038 -22.902 1.00 84.88 176 ARG A CA 1
ATOM 1456 C C . ARG A 1 176 ? 6.183 6.649 -22.490 1.00 84.88 176 ARG A C 1
ATOM 1458 O O . ARG A 1 176 ? 5.384 5.924 -21.908 1.00 84.88 176 ARG A O 1
ATOM 1465 N N . LEU A 1 177 ? 7.468 6.322 -22.664 1.00 84.00 177 LEU A N 1
ATOM 1466 C CA . LEU A 1 177 ? 8.023 5.023 -22.272 1.00 84.00 177 LEU A CA 1
ATOM 1467 C C . LEU A 1 177 ? 7.831 4.739 -20.769 1.00 84.00 177 LEU A C 1
ATOM 1469 O O . LEU A 1 177 ? 7.576 3.608 -20.377 1.00 84.00 177 LEU A O 1
ATOM 1473 N N . TRP A 1 178 ? 7.853 5.772 -19.918 1.00 81.19 178 TRP A N 1
ATOM 1474 C CA . TRP A 1 178 ? 7.649 5.619 -18.467 1.00 81.19 178 TRP A CA 1
ATOM 1475 C C . TRP A 1 178 ? 6.215 5.250 -18.086 1.00 81.19 178 TRP A C 1
ATOM 1477 O O . TRP A 1 178 ? 5.965 4.849 -16.951 1.00 81.19 178 TRP A O 1
ATOM 1487 N N . ARG A 1 179 ? 5.259 5.386 -19.010 1.00 84.31 179 ARG A N 1
ATOM 1488 C CA . ARG A 1 179 ? 3.880 4.929 -18.801 1.00 84.31 179 ARG A CA 1
ATOM 1489 C C . ARG A 1 179 ? 3.762 3.409 -18.932 1.00 84.31 179 ARG A C 1
ATOM 1491 O O . ARG A 1 179 ? 2.801 2.840 -18.421 1.00 84.31 179 ARG A O 1
ATOM 1498 N N . TYR A 1 180 ? 4.741 2.751 -19.553 1.00 89.25 180 TYR A N 1
ATOM 1499 C CA . TYR A 1 180 ? 4.785 1.300 -19.701 1.00 89.25 180 TYR A CA 1
ATOM 1500 C C . TYR A 1 180 ? 5.524 0.704 -18.509 1.00 89.25 180 TYR A C 1
ATOM 1502 O O . TYR A 1 180 ? 6.752 0.672 -18.438 1.00 89.25 180 TYR A O 1
ATOM 1510 N N . HIS A 1 181 ? 4.750 0.267 -17.522 1.00 90.62 181 HIS A N 1
ATOM 1511 C CA . HIS A 1 181 ? 5.298 -0.408 -16.355 1.00 90.62 181 HIS A CA 1
ATOM 1512 C C . HIS A 1 181 ? 5.499 -1.868 -16.736 1.00 90.62 181 HIS A C 1
ATOM 1514 O O . HIS A 1 181 ? 4.525 -2.614 -16.817 1.00 90.62 181 HIS A O 1
ATOM 1520 N N . ILE A 1 182 ? 6.742 -2.252 -16.999 1.00 92.56 182 ILE A N 1
ATOM 1521 C CA . ILE A 1 182 ? 7.105 -3.599 -17.431 1.00 92.56 182 ILE A CA 1
ATOM 1522 C C . ILE A 1 182 ? 7.556 -4.385 -16.205 1.00 92.56 182 ILE A C 1
ATOM 1524 O O . ILE A 1 182 ? 8.271 -3.867 -15.339 1.00 92.56 182 ILE A O 1
ATOM 1528 N N . VAL A 1 183 ? 7.107 -5.631 -16.134 1.00 93.12 183 VAL A N 1
ATOM 1529 C CA . VAL A 1 183 ? 7.488 -6.617 -15.128 1.00 93.12 183 VAL A CA 1
ATOM 1530 C C . VAL A 1 183 ? 8.096 -7.797 -15.862 1.00 93.12 183 VAL A C 1
ATOM 1532 O O . VAL A 1 183 ? 7.495 -8.314 -16.800 1.00 93.12 183 VAL A O 1
ATOM 1535 N N . SER A 1 184 ? 9.269 -8.228 -15.424 1.00 93.50 184 SER A N 1
ATOM 1536 C CA . SER A 1 184 ? 9.944 -9.407 -15.957 1.00 93.50 184 SER A CA 1
ATOM 1537 C C . SER A 1 184 ? 10.699 -10.122 -14.856 1.00 93.50 184 SER A C 1
ATOM 1539 O O . SER A 1 184 ? 11.118 -9.491 -13.883 1.00 93.50 184 SER A O 1
ATOM 1541 N N . LEU A 1 185 ? 10.927 -11.422 -15.025 1.00 90.88 185 LEU A N 1
ATOM 1542 C CA . LEU A 1 185 ? 11.938 -12.114 -14.235 1.00 90.88 185 LEU A CA 1
ATOM 1543 C C . LEU A 1 185 ? 13.317 -11.535 -14.559 1.00 90.88 185 LEU A C 1
ATOM 1545 O O . LEU A 1 185 ? 13.578 -11.080 -15.679 1.00 90.88 185 LEU A O 1
ATOM 1549 N N . LYS A 1 186 ? 14.191 -11.513 -13.555 1.00 86.12 186 LYS A N 1
ATOM 1550 C CA . LYS A 1 186 ? 15.576 -11.086 -13.728 1.00 86.12 186 LYS A CA 1
ATOM 1551 C C . LYS A 1 186 ? 16.284 -12.051 -14.676 1.00 86.12 186 LYS A C 1
ATOM 1553 O O . LYS A 1 186 ? 16.118 -13.260 -14.550 1.00 86.12 186 LYS A O 1
ATOM 1558 N N . HIS A 1 187 ? 17.064 -11.495 -15.599 1.00 86.50 187 HIS A N 1
ATOM 1559 C CA . HIS A 1 187 ? 17.773 -12.237 -16.644 1.00 86.50 187 HIS A CA 1
ATOM 1560 C C . HIS A 1 187 ? 16.873 -12.974 -17.650 1.00 86.50 187 HIS A C 1
ATOM 1562 O O . HIS A 1 187 ? 17.379 -13.819 -18.381 1.00 86.50 187 HIS A O 1
ATOM 1568 N N . ASP A 1 188 ? 15.571 -12.667 -17.730 1.00 91.31 188 ASP A N 1
ATOM 1569 C CA . ASP A 1 188 ? 14.746 -13.183 -18.828 1.00 91.31 188 ASP A CA 1
ATOM 1570 C C . ASP A 1 188 ? 15.227 -12.559 -20.154 1.00 91.31 188 ASP A C 1
ATOM 1572 O O . ASP A 1 188 ? 15.085 -11.344 -20.334 1.00 91.31 188 ASP A O 1
ATOM 1576 N N . PRO A 1 189 ? 15.791 -13.344 -21.093 1.00 91.38 189 PRO A N 1
ATOM 1577 C CA . PRO A 1 189 ? 16.336 -12.801 -22.335 1.00 91.38 189 PRO A CA 1
ATOM 1578 C C . PRO A 1 189 ? 15.258 -12.161 -23.218 1.00 91.38 189 PRO A C 1
ATOM 1580 O O . PRO A 1 189 ? 15.564 -11.263 -24.0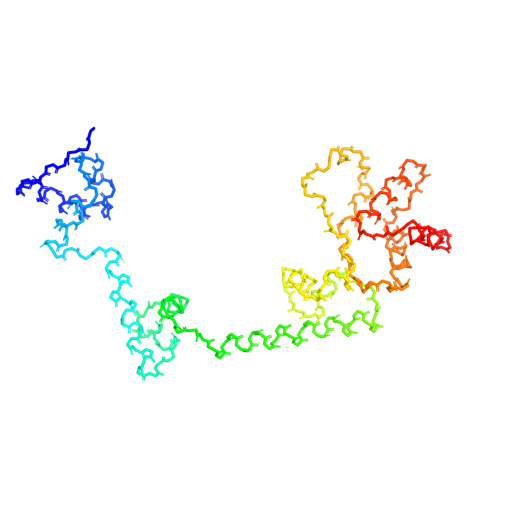03 1.00 91.38 189 PRO A O 1
ATOM 1583 N N . ARG A 1 190 ? 13.987 -12.554 -23.050 1.00 95.50 190 ARG A N 1
ATOM 1584 C CA . ARG A 1 190 ? 12.846 -11.989 -23.786 1.00 95.50 190 ARG A CA 1
ATOM 1585 C C . ARG A 1 190 ? 12.572 -10.535 -23.397 1.00 95.50 190 ARG A C 1
ATOM 1587 O O . ARG A 1 190 ? 11.878 -9.829 -24.124 1.00 95.50 190 ARG A O 1
ATOM 1594 N N . LEU A 1 191 ? 13.112 -10.060 -22.267 1.00 93.62 191 LEU A N 1
ATOM 1595 C CA . LEU A 1 191 ? 12.958 -8.676 -21.807 1.00 93.62 191 LEU A CA 1
ATOM 1596 C C . LEU A 1 191 ? 13.445 -7.666 -22.839 1.00 93.62 191 LEU A C 1
ATOM 1598 O O . LEU A 1 191 ? 12.789 -6.646 -23.052 1.00 93.62 191 LEU A O 1
ATOM 1602 N N . TYR A 1 192 ? 14.576 -7.941 -23.480 1.00 93.38 192 TYR A N 1
ATOM 1603 C CA . TYR A 1 192 ? 15.197 -6.980 -24.385 1.00 93.38 192 TYR A CA 1
ATOM 1604 C C . TYR A 1 192 ? 14.374 -6.819 -25.664 1.00 93.38 192 TYR A C 1
ATOM 1606 O O . TYR A 1 192 ? 14.083 -5.694 -26.068 1.00 93.38 192 TYR A O 1
ATOM 1614 N N . GLU A 1 193 ? 13.928 -7.938 -26.235 1.00 95.69 193 GLU A N 1
ATOM 1615 C CA . GLU A 1 193 ? 13.019 -7.968 -27.380 1.00 95.69 193 GLU A CA 1
ATOM 1616 C C . GLU A 1 193 ? 11.682 -7.292 -27.045 1.00 95.69 193 GLU A C 1
ATOM 1618 O O . GLU A 1 193 ? 11.198 -6.458 -27.808 1.00 95.69 193 GLU A O 1
ATOM 1623 N N . PHE A 1 194 ? 11.115 -7.570 -25.866 1.00 95.75 194 PHE A N 1
ATOM 1624 C CA . PHE A 1 194 ? 9.855 -6.969 -25.427 1.00 95.75 194 PHE A CA 1
ATOM 1625 C C . PHE A 1 194 ? 9.947 -5.442 -25.284 1.00 95.75 194 PHE A C 1
ATOM 1627 O O . PHE A 1 194 ? 9.052 -4.715 -25.719 1.00 95.75 194 PHE A O 1
ATOM 1634 N N . ILE A 1 195 ? 11.040 -4.932 -24.704 1.00 93.88 195 ILE A N 1
ATOM 1635 C CA . ILE A 1 195 ? 11.282 -3.486 -24.601 1.00 93.88 195 ILE A CA 1
ATOM 1636 C C . ILE A 1 195 ? 11.481 -2.871 -25.991 1.00 93.88 195 ILE A C 1
ATOM 1638 O O . ILE A 1 195 ? 10.895 -1.824 -26.271 1.00 93.88 195 ILE A O 1
ATOM 1642 N N . ALA A 1 196 ? 12.279 -3.503 -26.857 1.00 95.31 196 ALA A N 1
ATOM 1643 C CA . ALA A 1 196 ? 12.509 -3.034 -28.222 1.00 95.31 196 ALA A CA 1
ATOM 1644 C C . ALA A 1 196 ? 11.194 -2.929 -29.004 1.00 95.31 196 ALA A C 1
ATOM 1646 O O . ALA A 1 196 ? 10.906 -1.879 -29.577 1.00 95.31 196 ALA A O 1
ATOM 1647 N N . LYS A 1 197 ? 10.346 -3.957 -28.917 1.00 96.62 197 LYS A N 1
ATOM 1648 C CA . LYS A 1 197 ? 9.014 -3.977 -29.521 1.00 96.62 197 LYS A CA 1
ATOM 1649 C C . LYS A 1 197 ? 8.150 -2.807 -29.050 1.00 96.62 197 LYS A C 1
ATOM 1651 O O . LYS A 1 197 ? 7.617 -2.079 -29.880 1.00 96.62 197 LYS A O 1
ATOM 1656 N N . ILE A 1 198 ? 8.076 -2.552 -27.737 1.00 94.88 198 ILE A N 1
ATOM 1657 C CA . ILE A 1 198 ? 7.344 -1.390 -27.196 1.00 94.88 198 ILE A CA 1
ATOM 1658 C C . ILE A 1 198 ? 7.881 -0.080 -27.780 1.00 94.88 198 ILE A C 1
ATOM 1660 O O . ILE A 1 198 ? 7.098 0.816 -28.100 1.00 94.88 198 ILE A O 1
ATOM 1664 N N . ILE A 1 199 ? 9.202 0.052 -27.905 1.00 93.81 199 ILE A N 1
ATOM 1665 C CA . ILE A 1 199 ? 9.833 1.261 -28.437 1.00 93.81 199 ILE A CA 1
ATOM 1666 C C . ILE A 1 199 ? 9.462 1.468 -29.909 1.00 93.81 199 ILE A C 1
ATOM 1668 O O . ILE A 1 199 ? 9.079 2.580 -30.276 1.00 93.81 199 ILE A O 1
ATOM 1672 N N . VAL A 1 200 ? 9.530 0.423 -30.735 1.00 95.56 200 VAL A N 1
ATOM 1673 C CA . VAL A 1 200 ? 9.201 0.504 -32.165 1.00 95.56 200 VAL A CA 1
ATOM 1674 C C . VAL A 1 200 ? 7.703 0.736 -32.376 1.00 95.56 200 VAL A C 1
ATOM 1676 O O . VAL A 1 200 ? 7.327 1.728 -32.999 1.00 95.56 200 VAL A O 1
ATOM 1679 N N . GLU A 1 201 ? 6.835 -0.085 -31.777 1.00 95.75 201 GLU A N 1
ATOM 1680 C CA . GLU A 1 201 ? 5.374 -0.024 -31.971 1.00 95.75 201 GLU A CA 1
ATOM 1681 C C . GLU A 1 201 ? 4.749 1.301 -31.516 1.00 95.75 201 GLU A C 1
ATOM 1683 O O . GLU A 1 201 ? 3.697 1.700 -32.009 1.00 95.75 201 GLU A O 1
ATOM 1688 N N . ASN A 1 202 ? 5.384 2.008 -30.577 1.00 93.38 202 ASN A N 1
ATOM 1689 C CA . ASN A 1 202 ? 4.889 3.288 -30.065 1.00 93.38 202 ASN A CA 1
ATOM 1690 C C . ASN A 1 202 ? 5.627 4.500 -30.651 1.00 93.38 202 ASN A C 1
ATOM 1692 O O . ASN A 1 202 ? 5.485 5.608 -30.124 1.00 93.38 202 ASN A O 1
ATOM 1696 N N . ASN A 1 203 ? 6.408 4.297 -31.720 1.00 93.56 203 ASN A N 1
ATOM 1697 C CA . ASN A 1 203 ? 7.219 5.321 -32.374 1.00 93.56 203 ASN A CA 1
ATOM 1698 C C . ASN A 1 203 ? 8.086 6.096 -31.361 1.00 93.56 203 ASN A C 1
ATOM 1700 O O . ASN A 1 203 ? 8.023 7.321 -31.258 1.00 93.56 203 ASN A O 1
ATOM 1704 N N . LEU A 1 204 ? 8.847 5.368 -30.542 1.00 91.50 204 LEU A N 1
ATOM 1705 C CA . LEU A 1 204 ? 9.757 5.894 -29.512 1.00 91.50 204 LEU A CA 1
ATOM 1706 C C . LEU A 1 204 ? 11.232 5.679 -29.872 1.00 91.50 204 LEU A C 1
ATOM 1708 O O . LEU A 1 204 ? 12.106 5.866 -29.025 1.00 91.50 204 LEU A O 1
ATOM 1712 N N . VAL A 1 205 ? 11.510 5.272 -31.110 1.00 93.62 205 VAL A N 1
ATOM 1713 C CA . VAL A 1 205 ? 12.866 5.098 -31.628 1.00 93.62 205 VAL A CA 1
ATOM 1714 C C . VAL A 1 205 ? 13.616 6.437 -31.546 1.00 93.62 205 VAL A C 1
ATOM 1716 O O . VAL A 1 205 ? 13.061 7.457 -31.973 1.00 93.62 205 VAL A O 1
ATOM 1719 N N . PRO A 1 206 ? 14.841 6.460 -30.981 1.00 92.19 206 PRO A N 1
ATOM 1720 C CA . PRO A 1 206 ? 15.636 7.676 -30.911 1.00 92.19 206 PRO A CA 1
ATOM 1721 C C . PRO A 1 206 ? 16.128 8.071 -32.307 1.00 92.19 206 PRO A C 1
ATOM 1723 O O . PRO A 1 206 ? 16.690 7.242 -33.021 1.00 92.19 206 PRO A O 1
ATOM 1726 N N . GLU A 1 207 ? 15.937 9.333 -32.677 1.00 92.56 207 GLU A N 1
ATOM 1727 C CA . GLU A 1 207 ? 16.310 9.864 -34.000 1.00 92.56 207 GLU A CA 1
ATOM 1728 C C . GLU A 1 207 ? 17.734 10.437 -34.029 1.00 92.56 207 GLU A C 1
ATOM 1730 O O . GLU A 1 207 ? 18.387 10.461 -35.068 1.00 92.56 207 GLU A O 1
ATOM 1735 N N . ASP A 1 208 ? 18.238 10.878 -32.875 1.00 92.00 208 ASP A N 1
ATOM 1736 C CA . ASP A 1 208 ? 19.529 11.544 -32.750 1.00 92.00 208 ASP A CA 1
ATOM 1737 C C . ASP A 1 208 ? 20.362 10.989 -31.572 1.00 92.00 208 ASP A C 1
ATOM 1739 O O . ASP A 1 208 ? 19.903 10.207 -30.727 1.00 92.00 208 ASP A O 1
ATOM 1743 N N . ARG A 1 209 ? 21.640 11.391 -31.502 1.00 92.44 209 ARG A N 1
ATOM 1744 C CA . ARG A 1 209 ? 22.567 10.975 -30.430 1.00 92.44 209 ARG A CA 1
ATOM 1745 C C . ARG A 1 209 ? 22.065 11.389 -29.038 1.00 92.44 209 ARG A C 1
ATOM 1747 O O . ARG A 1 209 ? 22.354 10.703 -28.053 1.00 92.44 209 ARG A O 1
ATOM 1754 N N . TYR A 1 210 ? 21.341 12.500 -28.936 1.00 89.00 210 TYR A N 1
ATOM 1755 C CA . TYR A 1 210 ? 20.836 13.029 -27.675 1.00 89.00 210 TYR A CA 1
ATOM 1756 C C . TYR A 1 210 ? 19.664 12.193 -27.143 1.00 89.00 210 TYR A C 1
ATOM 1758 O O . TYR A 1 210 ? 19.699 11.762 -25.988 1.00 89.00 210 TYR A O 1
ATOM 1766 N N . GLU A 1 211 ? 18.686 11.862 -27.985 1.00 88.94 211 GLU A N 1
ATOM 1767 C CA . GLU A 1 211 ? 17.584 10.950 -27.667 1.00 88.94 211 GLU A CA 1
ATOM 1768 C C . GLU A 1 211 ? 18.093 9.558 -27.302 1.00 88.94 211 GLU A C 1
ATOM 1770 O O . GLU A 1 211 ? 17.634 8.975 -26.316 1.00 88.94 211 GLU A O 1
ATOM 1775 N N . ARG A 1 212 ? 19.100 9.052 -28.022 1.00 93.06 212 ARG A N 1
ATOM 1776 C CA . ARG A 1 212 ? 19.746 7.777 -27.689 1.00 93.06 212 ARG A CA 1
ATOM 1777 C C . ARG A 1 212 ? 20.382 7.817 -26.298 1.00 93.06 212 ARG A C 1
ATOM 1779 O O . ARG A 1 212 ? 20.189 6.906 -25.501 1.00 93.06 212 ARG A O 1
ATOM 1786 N N . SER A 1 213 ? 21.088 8.897 -25.959 1.00 91.06 213 SER A N 1
ATOM 1787 C CA . SER A 1 213 ? 21.660 9.091 -24.617 1.00 91.06 213 SER A CA 1
ATOM 1788 C C . SER A 1 213 ? 20.581 9.123 -23.526 1.00 91.06 213 SER A C 1
ATOM 1790 O O . SER A 1 213 ? 20.735 8.503 -22.468 1.00 91.06 213 SER A O 1
ATOM 1792 N N . ILE A 1 214 ? 19.455 9.791 -23.790 1.00 87.62 214 ILE A N 1
ATOM 1793 C CA . ILE A 1 214 ? 18.299 9.837 -22.888 1.00 87.62 214 ILE A CA 1
ATOM 1794 C C . ILE A 1 214 ? 17.708 8.440 -22.677 1.00 87.62 214 ILE A C 1
ATOM 1796 O O . ILE A 1 214 ? 17.544 8.021 -21.527 1.00 87.62 214 ILE A O 1
ATOM 1800 N N . LEU A 1 215 ? 17.416 7.719 -23.761 1.00 89.69 215 LEU A N 1
ATOM 1801 C CA . LEU A 1 215 ? 16.842 6.377 -23.712 1.00 89.69 215 LEU A CA 1
ATOM 1802 C C . LEU A 1 215 ? 17.767 5.413 -22.962 1.00 89.69 215 LEU A C 1
ATOM 1804 O O . LEU A 1 215 ? 17.320 4.724 -22.049 1.00 89.69 215 LEU A O 1
ATOM 1808 N N . THR A 1 216 ? 19.069 5.443 -23.248 1.00 92.12 216 THR A N 1
ATOM 1809 C CA . THR A 1 216 ? 20.080 4.663 -22.520 1.00 92.12 216 THR A CA 1
ATOM 1810 C C . THR A 1 216 ? 20.030 4.937 -21.016 1.00 92.12 216 THR A C 1
ATOM 1812 O O . THR A 1 216 ? 19.956 4.003 -20.218 1.00 92.12 216 THR A O 1
ATOM 1815 N N . ARG A 1 217 ? 19.999 6.209 -20.593 1.00 88.12 217 ARG A N 1
ATOM 1816 C CA . ARG A 1 217 ? 19.894 6.559 -19.163 1.00 88.12 217 ARG A CA 1
ATOM 1817 C C . ARG A 1 217 ? 18.594 6.064 -18.535 1.00 88.12 217 ARG A C 1
ATOM 1819 O O . ARG A 1 217 ? 18.612 5.669 -17.369 1.00 88.12 217 ARG A O 1
ATOM 1826 N N . MET A 1 218 ? 17.484 6.103 -19.273 1.00 85.62 218 MET A N 1
ATOM 1827 C CA . MET A 1 218 ? 16.192 5.587 -18.809 1.00 85.62 218 MET A CA 1
ATOM 1828 C C . MET A 1 218 ? 16.248 4.078 -18.600 1.00 85.62 218 MET A C 1
ATOM 1830 O O . MET A 1 218 ? 15.860 3.612 -17.535 1.00 85.62 218 MET A O 1
ATOM 1834 N N . LEU A 1 219 ? 16.776 3.333 -19.571 1.00 88.81 219 LEU A N 1
ATOM 1835 C CA . LEU A 1 219 ? 16.916 1.882 -19.483 1.00 88.81 219 LEU A CA 1
ATOM 1836 C C . LEU A 1 219 ? 17.831 1.483 -18.317 1.00 88.81 219 LEU A C 1
ATOM 1838 O O . LEU A 1 219 ? 17.446 0.648 -17.503 1.00 88.81 219 LEU A O 1
ATOM 1842 N N . ARG A 1 220 ? 18.968 2.159 -18.121 1.00 87.56 220 ARG A N 1
ATOM 1843 C CA . ARG A 1 220 ? 19.856 1.902 -16.970 1.00 87.56 220 ARG A CA 1
ATOM 1844 C C . ARG A 1 220 ? 19.194 2.187 -15.618 1.00 87.56 220 ARG A C 1
ATOM 1846 O O . ARG A 1 220 ? 19.423 1.459 -14.659 1.00 87.56 220 ARG A O 1
ATOM 1853 N N . HIS A 1 221 ? 18.313 3.190 -15.523 1.00 83.25 221 HIS A N 1
ATOM 1854 C CA . HIS A 1 221 ? 17.550 3.456 -14.289 1.00 83.25 221 HIS A CA 1
ATOM 1855 C C . HIS A 1 221 ? 16.621 2.302 -13.883 1.00 83.25 221 HIS A C 1
ATOM 1857 O O . HIS A 1 221 ? 16.218 2.215 -12.720 1.00 83.25 221 HIS A O 1
ATOM 1863 N N . THR A 1 222 ? 16.297 1.406 -14.818 1.00 80.06 222 THR A N 1
ATOM 1864 C CA . THR A 1 222 ? 15.525 0.188 -14.540 1.00 80.06 222 THR A CA 1
ATOM 1865 C C . THR A 1 222 ? 16.373 -0.943 -13.952 1.00 80.06 222 THR A C 1
ATOM 1867 O O . THR A 1 222 ? 15.816 -1.940 -13.497 1.00 80.06 222 THR A O 1
ATOM 1870 N N . GLY A 1 223 ? 17.697 -0.760 -13.884 1.00 82.94 223 GLY A N 1
ATOM 1871 C CA . GLY A 1 223 ? 18.656 -1.754 -13.405 1.00 82.94 223 GLY A CA 1
ATOM 1872 C C . GLY A 1 223 ? 19.301 -2.593 -14.508 1.00 82.94 223 GLY A C 1
ATOM 1873 O O . GLY A 1 223 ? 19.959 -3.570 -14.171 1.00 82.94 223 GLY A O 1
ATOM 1874 N N . LEU A 1 224 ? 19.113 -2.232 -15.784 1.00 86.00 224 LEU A N 1
ATOM 1875 C CA . LEU A 1 224 ? 19.734 -2.923 -16.918 1.00 86.00 224 LEU A CA 1
ATOM 1876 C C . LEU A 1 224 ? 21.226 -2.575 -17.048 1.00 86.00 224 LEU A C 1
ATOM 1878 O O . LEU A 1 224 ? 21.602 -1.409 -16.874 1.00 86.00 224 LEU A O 1
ATOM 1882 N N . THR A 1 225 ? 22.054 -3.563 -17.389 1.00 90.88 225 THR A N 1
ATOM 1883 C CA . THR A 1 225 ? 23.491 -3.388 -17.668 1.00 90.88 225 THR A CA 1
ATOM 1884 C C . THR A 1 225 ? 23.739 -2.779 -19.053 1.00 90.88 225 THR A C 1
ATOM 1886 O O . THR A 1 225 ? 22.824 -2.628 -19.865 1.00 90.88 225 THR A O 1
ATOM 1889 N N . GLU A 1 226 ? 24.989 -2.418 -19.353 1.00 93.19 226 GLU A N 1
ATOM 1890 C CA . GLU A 1 226 ? 25.363 -1.888 -20.673 1.00 93.19 226 GLU A CA 1
ATOM 1891 C C . GLU A 1 226 ? 25.130 -2.889 -21.801 1.00 93.19 226 GLU A C 1
ATOM 1893 O O . GLU A 1 226 ? 24.648 -2.531 -22.880 1.00 93.19 226 GLU A O 1
ATOM 1898 N N . GLU A 1 227 ? 25.451 -4.153 -21.547 1.00 94.00 227 GLU A N 1
ATOM 1899 C CA . GLU A 1 227 ? 25.288 -5.242 -22.500 1.00 94.00 227 GLU A CA 1
ATOM 1900 C C . GLU A 1 227 ? 23.804 -5.459 -22.805 1.00 94.00 227 GLU A C 1
ATOM 1902 O O . GLU A 1 227 ? 23.414 -5.603 -23.962 1.00 94.00 227 GLU A O 1
ATOM 1907 N N . GLU A 1 228 ? 22.954 -5.414 -21.779 1.00 92.06 228 GLU A N 1
ATOM 1908 C CA . GLU A 1 228 ? 21.501 -5.541 -21.908 1.00 92.06 228 GLU A CA 1
ATOM 1909 C C . GLU A 1 228 ? 20.889 -4.381 -22.698 1.00 92.06 228 GLU A C 1
ATOM 1911 O O . GLU A 1 228 ? 20.067 -4.590 -23.593 1.00 92.06 228 GLU A O 1
ATOM 1916 N N . VAL A 1 229 ? 21.325 -3.149 -22.422 1.00 94.06 229 VAL A N 1
ATOM 1917 C CA . VAL A 1 229 ? 20.912 -1.969 -23.194 1.00 94.06 229 VAL A CA 1
ATOM 1918 C C . VAL A 1 229 ? 21.362 -2.083 -24.652 1.00 94.06 229 VAL A C 1
ATOM 1920 O O . VAL A 1 229 ? 20.601 -1.746 -25.560 1.00 94.06 229 VAL A O 1
ATOM 1923 N N . SER A 1 230 ? 22.569 -2.590 -24.895 1.00 95.62 230 SER A N 1
ATOM 1924 C CA . SER A 1 230 ? 23.085 -2.811 -26.250 1.00 95.62 230 SER A CA 1
ATOM 1925 C C . SER A 1 230 ? 22.244 -3.836 -27.014 1.00 95.62 230 SER A C 1
ATOM 1927 O O . SER A 1 230 ? 21.897 -3.586 -28.168 1.00 95.62 230 SER A O 1
ATOM 1929 N N . ARG A 1 231 ? 21.816 -4.926 -26.361 1.00 95.25 231 ARG A N 1
ATOM 1930 C CA . ARG A 1 231 ? 20.889 -5.914 -26.945 1.00 95.25 231 ARG A CA 1
ATOM 1931 C C . ARG A 1 231 ? 19.544 -5.299 -27.328 1.00 95.25 231 ARG A C 1
ATOM 1933 O O . ARG A 1 231 ? 19.033 -5.596 -28.402 1.00 95.25 231 ARG A O 1
ATOM 1940 N N . ILE A 1 232 ? 18.992 -4.405 -26.502 1.00 94.88 232 ILE A N 1
ATOM 1941 C CA . ILE A 1 232 ? 17.754 -3.678 -26.841 1.00 94.88 232 ILE A CA 1
ATOM 1942 C C . ILE A 1 232 ? 17.945 -2.868 -28.127 1.00 94.88 232 ILE A C 1
ATOM 1944 O O . ILE A 1 232 ? 17.095 -2.927 -29.010 1.00 94.88 232 ILE A O 1
ATOM 1948 N N . TYR A 1 233 ? 19.061 -2.145 -28.266 1.00 96.56 233 TYR A N 1
ATOM 1949 C CA . TYR A 1 233 ? 19.344 -1.405 -29.499 1.00 96.56 233 TYR A CA 1
ATOM 1950 C C . TYR A 1 233 ? 19.490 -2.318 -30.713 1.00 96.56 233 TYR A C 1
ATOM 1952 O O . TYR A 1 233 ? 18.952 -1.983 -31.761 1.00 96.56 233 TYR A O 1
ATOM 1960 N N . MET A 1 234 ? 20.160 -3.465 -30.577 1.00 96.19 234 MET A N 1
ATOM 1961 C CA . MET A 1 234 ? 20.247 -4.444 -31.665 1.00 96.19 234 MET A CA 1
ATOM 1962 C C . MET A 1 234 ? 18.852 -4.889 -32.122 1.00 96.19 234 MET A C 1
ATOM 1964 O O . MET A 1 234 ? 18.573 -4.850 -33.315 1.00 96.19 234 MET A O 1
ATOM 1968 N N . HIS A 1 235 ? 17.952 -5.215 -31.186 1.00 96.88 235 HIS A N 1
ATOM 1969 C CA . HIS A 1 235 ? 16.572 -5.576 -31.520 1.00 96.88 235 HIS A CA 1
ATOM 1970 C C . HIS A 1 235 ? 15.792 -4.425 -32.172 1.00 96.88 235 HIS A C 1
ATOM 1972 O O . HIS A 1 235 ? 15.053 -4.661 -33.124 1.00 96.88 235 HIS A O 1
ATOM 1978 N N . ILE A 1 236 ? 15.975 -3.183 -31.707 1.00 95.62 236 ILE A N 1
ATOM 1979 C CA . ILE A 1 236 ? 15.365 -2.003 -32.340 1.00 95.62 236 ILE A CA 1
ATOM 1980 C C . ILE A 1 236 ? 15.817 -1.886 -33.799 1.00 95.62 236 ILE A C 1
ATOM 1982 O O . ILE A 1 236 ? 14.972 -1.669 -34.657 1.00 95.62 236 ILE A O 1
ATOM 1986 N N . GLU A 1 237 ? 17.112 -2.040 -34.093 1.00 95.44 237 GLU A N 1
ATOM 1987 C CA . GLU A 1 237 ? 17.614 -1.960 -35.473 1.00 95.44 237 GLU A CA 1
ATOM 1988 C C . GLU A 1 237 ? 17.090 -3.103 -36.352 1.00 95.44 237 GLU A C 1
ATOM 1990 O O . GLU A 1 237 ? 16.792 -2.869 -37.514 1.00 95.44 237 GLU A O 1
ATOM 1995 N N . THR A 1 238 ? 16.909 -4.314 -35.810 1.00 96.56 238 THR A N 1
ATOM 1996 C CA . THR A 1 238 ? 16.331 -5.439 -36.575 1.00 96.56 238 THR A CA 1
ATOM 1997 C C . THR A 1 238 ? 14.833 -5.304 -36.862 1.00 96.56 238 THR A C 1
ATOM 1999 O O . THR A 1 238 ? 14.325 -6.000 -37.731 1.00 96.56 238 THR A O 1
ATOM 2002 N N . MET A 1 239 ? 14.116 -4.469 -36.102 1.00 96.19 239 MET A N 1
ATOM 2003 C CA . MET A 1 239 ? 12.664 -4.271 -36.225 1.00 96.19 239 MET A CA 1
ATOM 2004 C C . MET A 1 239 ? 12.282 -3.049 -37.079 1.00 96.19 239 MET A C 1
ATOM 2006 O O . MET A 1 239 ? 11.090 -2.834 -37.302 1.00 96.19 239 MET A O 1
ATOM 2010 N N . LYS A 1 240 ? 13.258 -2.228 -37.484 1.00 87.56 240 LYS A N 1
ATOM 2011 C CA . LYS A 1 240 ? 13.068 -1.095 -38.403 1.00 87.56 240 LYS A CA 1
ATOM 2012 C C . LYS A 1 240 ? 12.983 -1.575 -39.844 1.00 87.56 240 LYS A C 1
ATOM 2014 O O . LYS A 1 240 ? 12.171 -0.976 -40.577 1.00 87.56 240 LYS A O 1
#

Sequence (240 aa):
MIISRKPGPEEERLIIEMYKKYGKVIVIAKTLHHDPKIIRRILVKHGIKLPSQRSKELREKIVSLYKQGLSGKQISKMLGINYQTVLYHLHKAGFKSERIFVKNKLMAKKRKQLMKELLESKGPMLVTDLIRILNISYSSIISYIRDIDAEKIVFTNKTPRGRPKYYKYYKDKLRRLWRYHIVSLKHDPRLYEFIAKIIVENNLVPEDRYERSILTRMLRHTGLTEEEVSRIYMHIETMK